Protein AF-A0A942LEX0-F1 (afdb_monomer)

Radius of gyration: 25.12 Å; Cα contacts (8 Å, |Δi|>4): 265; chains: 1; bounding box: 74×37×64 Å

pLDDT: mean 78.68, std 13.24, range [40.03, 93.38]

Secondary structure (DSSP, 8-state):
----EEEE--SPPTTTS-HHHHHHHHHHHHHHHHHHHHHHHHHT-SS---HHHHHHHHHHHHHHHHHHHHHHHHHH---EEEEEEEE-SSEEEEEEEE---TT----EEEEEEEGGGEEEEEEEE-SSTT---EEEEEEEEEEETTTEEEEEEEEESS--HHHHHHHHTTSPTTPPPPHHHHHHHHTS------

Nearest PDB structures (foldseek):
  8px9-assembly1_A  TM=7.103E-01  e=9.587E-01  Escherichia coli
  7oqz-assembly1_A  TM=5.697E-01  e=4.101E+00  Homo sapiens

Solvent-accessible surface area (backbone atoms only — not comparable to full-atom values): 11057 Å² total; per-residue (Å²): 129,88,73,63,47,74,51,73,64,58,75,76,52,90,82,82,61,51,67,44,57,52,32,34,52,52,9,48,52,32,25,48,52,17,49,51,51,47,56,54,54,58,72,69,44,87,65,79,79,50,73,69,56,51,54,52,48,52,52,27,49,50,37,21,52,49,10,46,50,41,26,51,49,30,73,66,59,80,48,79,43,69,34,36,38,35,32,27,93,69,26,38,36,42,29,32,27,47,61,44,61,102,85,49,77,71,53,76,46,74,47,79,42,43,52,89,46,42,77,41,65,43,66,42,69,40,93,46,101,84,41,49,29,34,29,41,34,40,32,36,72,61,56,50,82,94,68,43,34,69,45,82,41,80,75,38,78,49,85,49,61,69,63,51,52,57,47,55,75,45,50,67,90,87,56,62,75,62,68,68,56,59,53,50,59,75,65,53,74,80,78,80,76,129

Structure (mmCIF, N/CA/C/O backbone):
data_AF-A0A942LEX0-F1
#
_entry.id   AF-A0A942LEX0-F1
#
loop_
_atom_site.group_PDB
_atom_site.id
_atom_site.type_symbol
_atom_site.label_atom_id
_atom_site.label_alt_id
_atom_site.label_comp_id
_atom_site.label_asym_id
_atom_site.label_entity_id
_atom_site.label_seq_id
_atom_site.pdbx_PDB_ins_code
_atom_site.Cartn_x
_atom_site.Cartn_y
_atom_site.Cartn_z
_atom_site.occupancy
_atom_site.B_iso_or_equiv
_atom_site.auth_seq_id
_atom_site.auth_comp_id
_atom_site.auth_asym_id
_atom_site.auth_atom_id
_atom_site.pdbx_PDB_model_num
ATOM 1 N N . MET A 1 1 ? -25.361 -8.307 18.804 1.00 43.44 1 MET A N 1
ATOM 2 C CA . MET A 1 1 ? -25.108 -7.964 17.390 1.00 43.44 1 MET A CA 1
ATOM 3 C C . MET A 1 1 ? -23.782 -7.246 17.369 1.00 43.44 1 MET A C 1
ATOM 5 O O . MET A 1 1 ? -23.752 -6.070 17.719 1.00 43.44 1 MET A O 1
ATOM 9 N N . ASP A 1 2 ? -22.703 -7.961 17.064 1.00 53.34 2 ASP A N 1
ATOM 10 C CA . ASP A 1 2 ? -21.383 -7.347 16.950 1.00 53.34 2 ASP A CA 1
ATOM 11 C C . ASP A 1 2 ? -21.419 -6.360 15.794 1.00 53.34 2 ASP A C 1
ATOM 13 O O . ASP A 1 2 ? -21.562 -6.726 14.625 1.00 53.34 2 ASP A O 1
ATOM 17 N N . ARG A 1 3 ? -21.413 -5.074 16.146 1.00 75.25 3 ARG A N 1
ATOM 18 C CA . ARG A 1 3 ? -21.306 -4.010 15.160 1.00 75.25 3 ARG A CA 1
ATOM 19 C C . ARG A 1 3 ? -19.913 -4.139 14.565 1.00 75.25 3 ARG A C 1
ATOM 21 O O . ARG A 1 3 ? -18.923 -4.161 15.287 1.00 75.25 3 ARG A O 1
ATOM 28 N N . THR A 1 4 ? -19.868 -4.319 13.255 1.00 85.56 4 THR A N 1
ATOM 29 C CA . THR A 1 4 ? -18.631 -4.284 12.488 1.00 85.56 4 THR A CA 1
ATOM 30 C C . THR A 1 4 ? -18.637 -3.009 11.667 1.00 85.56 4 THR A C 1
ATOM 32 O O . THR A 1 4 ? -19.663 -2.623 11.101 1.00 85.56 4 THR A O 1
ATOM 35 N N . PHE A 1 5 ? -17.498 -2.330 11.618 1.00 88.50 5 PHE A N 1
ATOM 36 C CA . PHE A 1 5 ? -17.316 -1.155 10.778 1.00 88.50 5 PHE A CA 1
ATOM 37 C C . PHE A 1 5 ? -16.608 -1.572 9.492 1.00 88.50 5 PHE A C 1
ATOM 39 O O . PHE A 1 5 ? -15.557 -2.203 9.556 1.00 88.50 5 PHE A O 1
ATOM 46 N N . VAL A 1 6 ? -17.169 -1.248 8.326 1.00 89.81 6 VAL A N 1
ATOM 47 C CA . VAL A 1 6 ? -16.663 -1.730 7.030 1.00 89.81 6 VAL A CA 1
ATOM 48 C C . VAL A 1 6 ? -16.187 -0.562 6.173 1.00 89.81 6 VAL A C 1
ATOM 50 O O . VAL A 1 6 ? -16.951 0.353 5.883 1.00 89.81 6 VAL A O 1
ATOM 53 N N . LEU A 1 7 ? -14.937 -0.638 5.721 1.00 88.38 7 LEU A N 1
ATOM 54 C CA . LEU A 1 7 ? -14.368 0.197 4.667 1.00 88.38 7 LEU A CA 1
ATOM 55 C C . LEU A 1 7 ? -14.331 -0.613 3.368 1.00 88.38 7 LEU A C 1
ATOM 57 O O . LEU A 1 7 ? -13.616 -1.615 3.279 1.00 88.38 7 LEU A O 1
ATOM 61 N N . ASP A 1 8 ? -15.096 -0.184 2.365 1.00 86.19 8 ASP A N 1
ATOM 62 C CA . ASP A 1 8 ? -15.100 -0.787 1.031 1.00 86.19 8 ASP A CA 1
ATOM 63 C C . ASP A 1 8 ? -14.433 0.166 0.034 1.00 86.19 8 ASP A C 1
ATOM 65 O O . ASP A 1 8 ? -14.848 1.312 -0.133 1.00 86.19 8 ASP A O 1
ATOM 69 N N . TYR A 1 9 ? -13.372 -0.310 -0.612 1.00 80.62 9 TYR A N 1
ATOM 70 C CA . TYR A 1 9 ? -12.584 0.457 -1.576 1.00 80.62 9 TYR A CA 1
ATOM 71 C C . TYR A 1 9 ? -13.030 0.204 -3.021 1.00 80.62 9 TYR A C 1
ATOM 73 O O . TYR A 1 9 ? -12.497 0.815 -3.950 1.00 80.62 9 TYR A O 1
ATOM 81 N N . GLY A 1 10 ? -14.008 -0.686 -3.223 1.00 71.50 10 GLY A N 1
ATOM 82 C CA . GLY A 1 10 ? -14.517 -1.055 -4.533 1.00 71.50 10 GLY A CA 1
ATOM 83 C C . GLY A 1 10 ? -13.481 -1.761 -5.422 1.00 71.50 10 GLY A C 1
ATOM 84 O O . GLY A 1 10 ? -12.378 -2.125 -5.001 1.00 71.50 10 GLY A O 1
ATOM 85 N N . PRO A 1 11 ? -13.824 -2.036 -6.690 1.00 66.00 11 PRO A N 1
ATOM 86 C CA . PRO A 1 11 ? -12.853 -2.505 -7.665 1.00 66.00 11 PRO A CA 1
ATOM 87 C C . PRO A 1 11 ? -11.913 -1.356 -8.084 1.00 66.00 11 PRO A C 1
ATOM 89 O O . PRO A 1 11 ? -12.369 -0.229 -8.271 1.00 66.00 11 PRO A O 1
ATOM 92 N N . PRO A 1 12 ? -10.619 -1.627 -8.340 1.00 61.25 12 PRO A N 1
ATOM 93 C CA . PRO A 1 12 ? -9.710 -0.624 -8.874 1.00 61.25 12 PRO A CA 1
ATOM 94 C C . PRO A 1 12 ? -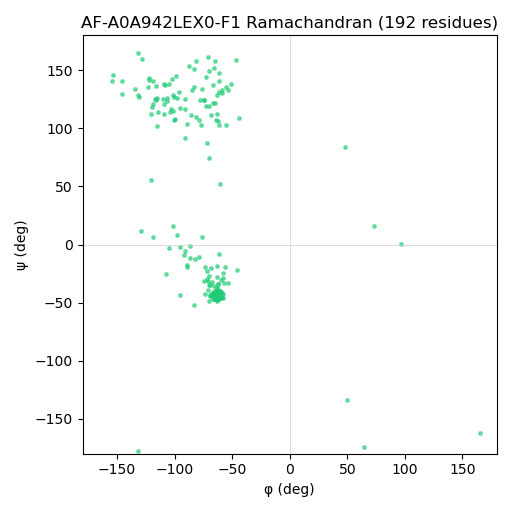10.252 -0.124 -10.218 1.00 61.25 12 PRO A C 1
ATOM 96 O O . PRO A 1 12 ? -10.608 -0.925 -11.089 1.00 61.25 12 PRO A O 1
ATOM 99 N N . GLY A 1 13 ? -10.324 1.199 -10.386 1.00 57.62 13 GLY A N 1
ATOM 100 C CA . GLY A 1 13 ? -10.833 1.825 -11.605 1.00 57.62 13 GLY A CA 1
ATOM 101 C C . GLY A 1 13 ? -10.116 1.308 -12.858 1.00 57.62 13 GLY A C 1
ATOM 102 O O . GLY A 1 13 ? -8.886 1.234 -12.899 1.00 57.62 13 GLY A O 1
ATOM 103 N N . ARG A 1 14 ? -10.885 0.961 -13.901 1.00 53.16 14 ARG A N 1
ATOM 104 C CA . ARG A 1 14 ? -10.387 0.286 -15.119 1.00 53.16 14 ARG A CA 1
ATOM 105 C C . ARG A 1 14 ? -9.278 1.054 -15.859 1.00 53.16 14 ARG A C 1
ATOM 107 O O . ARG A 1 14 ? -8.438 0.417 -16.487 1.00 53.16 14 ARG A O 1
ATOM 114 N N . TRP A 1 15 ? -9.257 2.385 -15.756 1.00 43.69 15 TRP A N 1
ATOM 115 C CA . TRP A 1 15 ? -8.369 3.271 -16.529 1.00 43.69 15 TRP A CA 1
ATOM 116 C C . TRP A 1 15 ? -7.228 3.906 -15.720 1.00 43.69 15 TRP A C 1
ATOM 118 O O . TRP A 1 15 ? -6.163 4.169 -16.265 1.00 43.69 15 TRP A O 1
ATOM 128 N N . VAL A 1 16 ? -7.393 4.060 -14.405 1.00 46.09 16 VAL A N 1
ATOM 129 C CA . VAL A 1 16 ? -6.337 4.541 -13.488 1.00 46.09 16 VAL A CA 1
ATOM 130 C C . VAL A 1 16 ? -5.447 3.372 -13.003 1.00 46.09 16 VAL A C 1
ATOM 132 O O . VAL A 1 16 ? -4.376 3.561 -12.433 1.00 46.09 16 VAL A O 1
ATOM 135 N N . GLY A 1 17 ? -5.871 2.127 -13.255 1.00 50.69 17 GLY A N 1
ATOM 136 C CA . GLY A 1 17 ? -5.407 0.931 -12.547 1.00 50.69 17 GLY A CA 1
ATOM 137 C C . GLY A 1 17 ? -4.314 0.079 -13.199 1.00 50.69 17 GLY A C 1
ATOM 138 O O . GLY A 1 17 ? -4.039 -1.001 -12.676 1.00 50.69 17 GLY A O 1
ATOM 139 N N . ARG A 1 18 ? -3.671 0.492 -14.306 1.00 64.81 18 ARG A N 1
ATOM 140 C CA . ARG A 1 18 ? -2.591 -0.309 -14.939 1.00 64.81 18 ARG A CA 1
ATOM 141 C C . ARG A 1 18 ? -1.234 0.405 -15.037 1.00 64.81 18 ARG A C 1
ATOM 143 O O . ARG A 1 18 ? -0.633 0.439 -16.107 1.00 64.81 18 ARG A O 1
ATOM 150 N N . PRO A 1 19 ? -0.678 0.898 -13.919 1.00 66.50 19 PRO A N 1
ATOM 151 C CA . PRO A 1 19 ? 0.657 1.502 -13.888 1.00 66.50 19 PRO A CA 1
ATOM 152 C C . PRO A 1 19 ? 1.755 0.542 -14.372 1.00 66.50 19 PRO A C 1
ATOM 154 O O . PRO A 1 19 ? 2.772 0.987 -14.890 1.00 66.50 19 PRO A O 1
ATOM 157 N N . ARG A 1 20 ? 1.531 -0.778 -14.277 1.00 72.88 20 ARG A N 1
ATOM 158 C CA . ARG A 1 20 ? 2.412 -1.788 -14.877 1.00 72.88 20 ARG A CA 1
ATOM 159 C C . ARG A 1 20 ? 2.437 -1.729 -16.405 1.00 72.88 20 ARG A C 1
ATOM 161 O O . ARG A 1 20 ? 3.510 -1.841 -16.972 1.00 72.88 20 ARG A O 1
ATOM 168 N N . LEU A 1 21 ? 1.292 -1.535 -17.069 1.00 77.62 21 LEU A N 1
ATOM 169 C CA . LEU A 1 21 ? 1.254 -1.412 -18.532 1.00 77.62 21 LEU A CA 1
ATOM 170 C C . LEU A 1 21 ? 2.005 -0.175 -19.001 1.00 77.62 21 LEU A C 1
ATOM 172 O O . LEU A 1 21 ? 2.752 -0.259 -19.963 1.00 77.62 21 LEU A O 1
ATOM 176 N N . TRP A 1 22 ? 1.840 0.946 -18.298 1.00 80.38 22 TRP A N 1
ATOM 177 C CA . TRP A 1 22 ? 2.591 2.160 -18.599 1.00 80.38 22 TRP A CA 1
ATOM 178 C C . TRP A 1 22 ? 4.088 1.972 -18.378 1.00 80.38 22 TRP A C 1
ATOM 180 O O . TRP A 1 22 ? 4.864 2.299 -19.265 1.00 80.38 22 TRP A O 1
ATOM 190 N N . GLY A 1 23 ? 4.494 1.382 -17.249 1.00 82.12 23 GLY A N 1
ATOM 191 C CA . GLY A 1 23 ? 5.901 1.061 -16.997 1.00 82.12 23 GLY A CA 1
ATOM 192 C C . GLY A 1 23 ? 6.492 0.130 -18.060 1.00 82.12 23 GLY A C 1
ATOM 193 O O . GLY A 1 23 ? 7.589 0.375 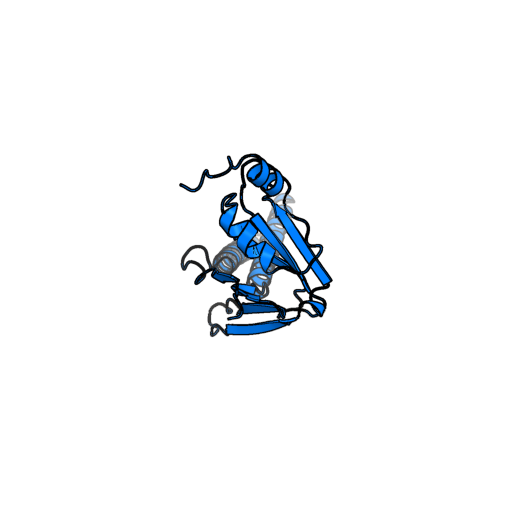-18.548 1.00 82.12 23 GLY A O 1
ATOM 194 N N . LEU A 1 24 ? 5.742 -0.889 -18.486 1.00 84.25 24 LEU A N 1
ATOM 195 C CA . LEU A 1 24 ? 6.146 -1.792 -19.566 1.00 84.25 24 LEU A CA 1
ATOM 196 C C . LEU A 1 24 ? 6.247 -1.085 -20.914 1.00 84.25 24 LEU A C 1
ATOM 198 O O . LEU A 1 24 ? 7.226 -1.276 -21.622 1.00 84.25 24 LEU A O 1
ATOM 202 N N . PHE A 1 25 ? 5.254 -0.270 -21.263 1.00 87.19 25 PHE A N 1
ATOM 203 C CA . PHE A 1 25 ? 5.227 0.470 -22.518 1.00 87.19 25 PHE A CA 1
ATOM 204 C C . PHE A 1 25 ? 6.381 1.472 -22.599 1.00 87.19 25 PHE A C 1
ATOM 206 O O . PHE A 1 25 ? 7.088 1.506 -23.601 1.00 87.19 25 PHE A O 1
ATOM 213 N N . ILE A 1 26 ? 6.616 2.233 -21.525 1.00 87.00 26 ILE A N 1
ATOM 214 C CA . ILE A 1 26 ? 7.728 3.185 -21.421 1.00 87.00 26 ILE A CA 1
ATOM 215 C C . ILE A 1 26 ? 9.067 2.446 -21.482 1.00 87.00 26 ILE A C 1
ATOM 217 O O . ILE A 1 26 ? 9.929 2.818 -22.276 1.00 87.00 26 ILE A O 1
ATOM 221 N N . GLY A 1 27 ? 9.229 1.377 -20.695 1.00 87.25 27 GLY A N 1
ATOM 222 C CA . GLY A 1 27 ? 10.444 0.563 -20.698 1.00 87.25 27 GLY A CA 1
ATOM 223 C C . GLY A 1 27 ? 10.747 -0.011 -22.083 1.00 87.25 27 GLY A C 1
ATOM 224 O O . GLY A 1 27 ? 11.861 0.140 -22.576 1.00 87.25 27 GLY A O 1
ATOM 225 N N . LEU A 1 28 ? 9.735 -0.566 -22.757 1.00 90.94 28 LEU A N 1
ATOM 226 C CA . LEU A 1 28 ? 9.845 -1.088 -24.119 1.00 90.94 28 LEU A CA 1
ATOM 227 C C . LEU A 1 28 ? 10.255 -0.001 -25.120 1.00 90.94 28 LEU A C 1
ATOM 229 O O . LEU A 1 28 ? 11.154 -0.233 -25.922 1.00 90.94 28 LEU A O 1
ATOM 233 N N . LEU A 1 29 ? 9.631 1.179 -25.063 1.00 91.75 29 LEU A N 1
ATOM 234 C CA . LEU A 1 29 ? 9.972 2.317 -25.922 1.00 91.75 29 LEU A CA 1
ATOM 235 C C . LEU A 1 29 ? 11.428 2.746 -25.742 1.00 91.75 29 LEU A C 1
ATOM 237 O O . LEU A 1 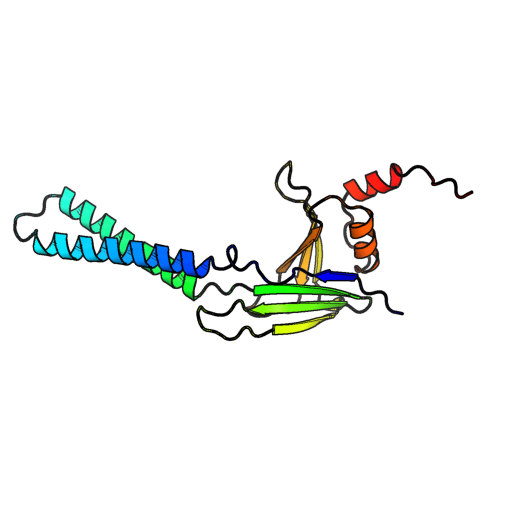29 ? 12.127 2.951 -26.729 1.00 91.75 29 LEU A O 1
ATOM 241 N N . MET A 1 30 ? 11.898 2.848 -24.497 1.00 89.94 30 MET A N 1
ATOM 242 C CA . MET A 1 30 ? 13.276 3.239 -24.187 1.00 89.94 30 MET A CA 1
ATOM 243 C C . MET A 1 30 ? 14.287 2.181 -24.639 1.00 89.94 30 MET A C 1
ATOM 245 O O . MET A 1 30 ? 15.295 2.524 -25.257 1.00 89.94 30 MET A O 1
ATOM 249 N N . THR A 1 31 ? 14.005 0.898 -24.389 1.00 89.88 31 THR A N 1
ATOM 250 C CA . THR A 1 31 ? 14.860 -0.212 -24.832 1.00 89.88 31 THR A CA 1
ATOM 251 C C . THR A 1 31 ? 14.916 -0.300 -26.353 1.00 89.88 31 THR A C 1
ATOM 253 O O . THR A 1 31 ? 16.003 -0.429 -26.915 1.00 89.88 31 THR A O 1
ATOM 256 N N . ALA A 1 32 ? 13.772 -0.180 -27.032 1.00 89.31 32 ALA A N 1
ATOM 257 C CA . ALA A 1 32 ? 13.700 -0.205 -28.488 1.00 89.31 32 ALA A CA 1
ATOM 258 C C . ALA A 1 32 ? 14.398 1.011 -29.109 1.00 89.31 32 ALA A C 1
ATOM 260 O O . ALA A 1 32 ? 15.214 0.842 -30.008 1.00 89.31 32 ALA A O 1
ATOM 261 N N . ALA A 1 33 ? 14.143 2.223 -28.605 1.00 87.38 33 ALA A N 1
ATOM 262 C CA . ALA A 1 33 ? 14.775 3.439 -29.109 1.00 87.38 33 ALA A CA 1
ATOM 263 C C . ALA A 1 33 ? 16.298 3.415 -28.910 1.00 87.38 33 ALA A C 1
ATOM 265 O O . ALA A 1 33 ? 17.039 3.654 -29.861 1.00 87.38 33 ALA A O 1
ATOM 266 N N . GLY A 1 34 ? 16.772 3.070 -27.707 1.00 84.38 34 GLY A N 1
ATOM 267 C CA . GLY A 1 34 ? 18.203 2.981 -27.407 1.00 84.38 34 GLY A CA 1
ATOM 268 C C . GLY A 1 34 ? 18.903 1.876 -28.201 1.00 84.38 34 GLY A C 1
ATOM 269 O O . GLY A 1 34 ? 19.931 2.120 -28.830 1.00 84.38 34 GLY A O 1
ATOM 270 N N . GLY A 1 35 ? 18.321 0.673 -28.236 1.00 83.38 35 GLY A N 1
ATOM 271 C CA . GLY A 1 35 ? 18.885 -0.475 -28.948 1.00 83.38 35 GLY A CA 1
ATOM 272 C C . GLY A 1 35 ? 18.894 -0.302 -30.468 1.00 83.38 35 GLY A C 1
ATOM 273 O O . GLY A 1 35 ? 19.897 -0.595 -31.118 1.00 83.38 35 GLY A O 1
ATOM 274 N N . TRP A 1 36 ? 17.810 0.222 -31.046 1.00 85.19 36 TRP A N 1
ATOM 275 C CA . TRP A 1 36 ? 17.718 0.433 -32.491 1.00 85.19 36 TRP A CA 1
ATOM 276 C C . TRP A 1 36 ? 18.619 1.579 -32.963 1.00 85.19 36 TRP A C 1
ATOM 278 O O . TRP A 1 36 ? 19.306 1.438 -33.976 1.00 85.19 36 TRP A O 1
ATOM 288 N N . ALA A 1 37 ? 18.713 2.665 -32.188 1.00 82.31 37 ALA A N 1
ATOM 289 C CA . ALA A 1 37 ? 19.656 3.747 -32.463 1.00 82.31 37 ALA A CA 1
ATOM 290 C C . ALA A 1 37 ? 21.119 3.272 -32.381 1.00 82.31 37 ALA A C 1
ATOM 292 O O . ALA A 1 37 ? 21.927 3.630 -33.238 1.00 82.31 37 ALA A O 1
ATOM 293 N N . LEU A 1 38 ? 21.463 2.410 -31.414 1.00 81.00 38 LEU A N 1
ATOM 294 C CA . LEU A 1 38 ? 22.791 1.786 -31.328 1.00 81.00 38 LEU A CA 1
ATOM 295 C C . LEU A 1 38 ? 23.107 0.882 -32.527 1.00 81.00 38 LEU A C 1
ATOM 297 O O . LEU A 1 38 ? 24.230 0.909 -33.038 1.00 81.00 38 LEU A O 1
ATOM 301 N N . ALA A 1 39 ? 22.134 0.099 -32.998 1.00 79.00 39 ALA A N 1
ATOM 302 C CA . ALA A 1 39 ? 22.296 -0.757 -34.175 1.00 79.00 39 ALA A CA 1
ATOM 303 C C . ALA A 1 39 ? 22.550 0.067 -35.453 1.00 79.00 39 ALA A C 1
ATOM 305 O O . ALA A 1 39 ? 23.419 -0.269 -36.255 1.00 79.00 39 ALA A O 1
ATOM 306 N N . TRP A 1 40 ? 21.862 1.201 -35.608 1.00 79.31 40 TRP A N 1
ATOM 307 C CA . TRP A 1 40 ? 22.099 2.138 -36.711 1.00 79.31 40 TRP A CA 1
ATOM 308 C C . TRP A 1 40 ? 23.468 2.832 -36.624 1.00 79.31 40 TRP A C 1
ATOM 310 O O . TRP A 1 40 ? 24.198 2.909 -37.613 1.00 79.31 40 TRP A O 1
ATOM 320 N N . LEU A 1 41 ? 23.856 3.300 -35.433 1.00 72.62 41 LEU A N 1
ATOM 321 C CA . LEU A 1 41 ? 25.132 3.991 -35.198 1.00 72.62 41 LEU A CA 1
ATOM 322 C C . LEU A 1 41 ? 26.353 3.075 -35.296 1.00 72.62 41 LEU A C 1
ATOM 324 O O . LEU A 1 41 ? 27.451 3.552 -35.579 1.00 72.62 41 LEU A O 1
ATOM 328 N N . SER A 1 42 ? 26.202 1.779 -35.034 1.00 65.50 42 SER A N 1
ATOM 329 C CA . SER A 1 42 ? 27.272 0.801 -35.252 1.00 65.50 42 SER A CA 1
ATOM 330 C C . SER A 1 42 ? 27.465 0.528 -36.746 1.00 65.50 42 SER A C 1
ATOM 332 O O . SER A 1 42 ? 28.604 0.584 -37.210 1.00 65.50 42 SER A O 1
ATOM 334 N N . GLY A 1 43 ? 26.378 0.388 -37.516 1.00 61.44 43 GLY A N 1
ATOM 335 C CA . GLY A 1 43 ? 26.425 0.249 -38.977 1.00 61.44 43 GLY A CA 1
ATOM 336 C C . GLY A 1 43 ? 27.015 1.460 -39.717 1.00 61.44 43 GLY A C 1
ATOM 337 O O . GLY A 1 43 ? 27.723 1.285 -40.703 1.00 61.44 43 GLY A O 1
ATOM 338 N N . ALA A 1 44 ? 26.799 2.684 -39.219 1.00 56.94 44 ALA A N 1
ATOM 339 C CA . ALA A 1 44 ? 27.306 3.916 -39.841 1.00 56.94 44 ALA A CA 1
ATOM 340 C C . ALA A 1 44 ? 28.774 4.262 -39.498 1.00 56.94 44 ALA A C 1
ATOM 342 O O . ALA A 1 44 ? 29.372 5.139 -40.113 1.00 56.94 44 ALA A O 1
ATOM 343 N N . SER A 1 45 ? 29.369 3.597 -38.505 1.00 53.59 45 SER A N 1
ATOM 344 C CA . SER A 1 45 ? 30.622 4.039 -37.863 1.00 53.59 45 SER A CA 1
ATOM 345 C C . SER A 1 45 ? 31.906 3.334 -38.288 1.00 53.59 45 SER A C 1
ATOM 347 O O . SER A 1 45 ? 32.929 3.461 -37.614 1.00 53.59 45 SER A O 1
ATOM 349 N N . ALA A 1 46 ? 31.889 2.620 -39.411 1.00 53.78 46 ALA A N 1
ATOM 350 C CA . ALA A 1 46 ? 33.112 2.063 -39.987 1.00 53.78 46 ALA A CA 1
ATOM 351 C C . ALA A 1 46 ? 34.141 3.149 -40.394 1.00 53.78 46 ALA A C 1
ATOM 353 O O . ALA A 1 46 ? 35.284 2.823 -40.698 1.00 53.78 46 ALA A O 1
ATOM 354 N N . ALA A 1 47 ? 33.773 4.437 -40.356 1.00 53.41 47 ALA A N 1
ATOM 355 C CA . ALA A 1 47 ? 34.657 5.570 -40.597 1.00 53.41 47 ALA A CA 1
ATOM 356 C C . ALA A 1 47 ? 34.817 6.429 -39.326 1.00 53.41 47 ALA A C 1
ATOM 358 O O . ALA A 1 47 ? 33.930 7.201 -38.980 1.00 53.41 47 ALA A O 1
ATOM 359 N N . GLY A 1 48 ? 35.950 6.274 -38.629 1.00 56.03 48 GLY A N 1
ATOM 360 C CA . GLY A 1 48 ? 36.505 7.233 -37.658 1.00 56.03 48 GLY A CA 1
ATOM 361 C C . GLY A 1 48 ? 35.542 7.792 -36.602 1.00 56.03 48 GLY A C 1
ATOM 362 O O . GLY A 1 48 ? 35.041 8.905 -36.738 1.00 56.03 48 GLY A O 1
ATOM 363 N N . ALA A 1 49 ? 35.329 7.063 -35.504 1.00 58.22 49 ALA A N 1
ATOM 364 C CA . ALA A 1 49 ? 34.516 7.549 -34.390 1.00 58.22 49 ALA A CA 1
ATOM 365 C C . ALA A 1 49 ? 35.207 8.722 -33.659 1.00 58.22 49 ALA A C 1
ATOM 367 O O . ALA A 1 49 ? 36.225 8.539 -32.994 1.00 58.22 49 ALA A O 1
ATOM 368 N N . SER A 1 50 ? 34.643 9.927 -33.767 1.00 64.25 50 SER A N 1
ATOM 369 C CA . SER A 1 50 ? 35.001 11.077 -32.928 1.00 64.25 50 SER A CA 1
ATOM 370 C C . SER A 1 50 ? 34.497 10.885 -31.486 1.00 64.25 50 SER A C 1
ATOM 372 O O . SER A 1 50 ? 33.589 10.086 -31.248 1.00 64.25 50 SER A O 1
ATOM 374 N N . GLY A 1 51 ? 35.040 11.630 -30.511 1.00 64.69 51 GLY A N 1
ATOM 375 C CA . GLY A 1 51 ? 34.617 11.545 -29.098 1.00 64.69 51 GLY A CA 1
ATOM 376 C C . GLY A 1 51 ? 33.104 11.722 -28.887 1.00 64.69 51 GLY A C 1
ATOM 377 O O . GLY A 1 51 ? 32.502 11.012 -28.089 1.00 64.69 51 GLY A O 1
ATOM 378 N N . VAL A 1 52 ? 32.457 12.548 -29.715 1.00 69.06 52 VAL A N 1
ATOM 379 C CA . VAL A 1 52 ? 30.997 12.762 -29.713 1.00 69.06 52 VAL A CA 1
ATOM 380 C C . VAL A 1 52 ? 30.217 11.481 -30.048 1.00 69.06 52 VAL A C 1
ATOM 382 O O . VAL A 1 52 ? 29.141 11.240 -29.501 1.00 69.06 52 VAL A O 1
ATOM 385 N N . ALA A 1 53 ? 30.753 10.621 -30.921 1.00 70.81 53 ALA A N 1
ATOM 386 C CA . ALA A 1 53 ? 30.122 9.349 -31.270 1.00 70.81 53 ALA A CA 1
ATOM 387 C C . ALA A 1 53 ? 30.213 8.322 -30.129 1.00 70.81 53 ALA A C 1
ATOM 389 O O . ALA A 1 53 ? 29.326 7.476 -29.994 1.00 70.81 53 ALA A O 1
ATOM 390 N N . LEU A 1 54 ? 31.263 8.395 -29.303 1.00 74.75 54 LEU A N 1
ATOM 391 C CA . LEU A 1 54 ? 31.406 7.560 -28.111 1.00 74.75 54 LEU A CA 1
ATOM 392 C C . LEU A 1 54 ? 30.391 7.973 -27.038 1.00 74.75 54 LEU A C 1
ATOM 394 O O . LEU A 1 54 ? 29.647 7.119 -26.558 1.00 74.75 54 LEU A O 1
ATOM 398 N N . ASP A 1 55 ? 30.294 9.270 -26.740 1.00 81.62 55 ASP A N 1
ATOM 399 C CA . ASP A 1 55 ? 29.356 9.800 -25.741 1.00 81.62 55 ASP A CA 1
ATOM 400 C C . ASP A 1 55 ? 27.898 9.482 -26.101 1.00 81.62 55 ASP A C 1
ATOM 402 O O . ASP A 1 55 ? 27.114 9.045 -25.254 1.00 81.62 55 ASP A O 1
ATOM 406 N N . LEU A 1 56 ? 27.540 9.602 -27.385 1.00 82.69 56 LEU A N 1
ATOM 407 C CA . LEU A 1 56 ? 26.204 9.260 -27.870 1.00 82.69 56 LEU A CA 1
ATOM 408 C C . LEU A 1 56 ? 25.886 7.765 -27.702 1.00 82.69 56 LEU A C 1
ATOM 410 O O . LEU A 1 56 ? 24.779 7.410 -27.297 1.00 82.69 56 LEU A O 1
ATOM 414 N N . ARG A 1 57 ? 26.846 6.869 -27.968 1.00 82.88 57 ARG A N 1
ATOM 415 C CA . ARG A 1 57 ? 26.665 5.423 -27.742 1.00 82.88 57 ARG A CA 1
ATOM 416 C C . ARG A 1 57 ? 26.489 5.094 -26.272 1.00 82.88 57 ARG A C 1
ATOM 418 O O . ARG A 1 57 ? 25.642 4.270 -25.940 1.00 82.88 57 ARG A O 1
ATOM 425 N N . VAL A 1 58 ? 27.269 5.730 -25.403 1.00 84.94 58 VAL A N 1
ATOM 426 C CA . VAL A 1 58 ? 27.150 5.545 -23.954 1.00 84.94 58 VAL A CA 1
ATOM 427 C C . VAL A 1 58 ? 25.767 5.998 -23.483 1.00 84.94 58 VAL A C 1
ATOM 429 O O . VAL A 1 58 ? 25.096 5.248 -22.777 1.00 84.94 58 VAL A O 1
ATOM 432 N N . ALA A 1 59 ? 25.289 7.159 -23.940 1.00 86.19 59 ALA A N 1
ATOM 433 C CA . ALA A 1 59 ? 23.958 7.662 -23.604 1.00 86.19 59 ALA A CA 1
ATOM 434 C C . ALA A 1 59 ? 22.831 6.729 -24.086 1.00 86.19 59 ALA A C 1
ATOM 436 O O . ALA A 1 59 ? 21.909 6.426 -23.329 1.00 86.19 59 ALA A O 1
ATOM 437 N N . LEU A 1 60 ? 22.914 6.217 -25.318 1.00 87.00 60 LEU A N 1
ATOM 438 C CA . LEU A 1 60 ? 21.921 5.283 -25.863 1.00 87.00 60 LEU A CA 1
ATOM 439 C C . LEU A 1 60 ? 21.971 3.905 -25.189 1.00 87.00 60 LEU A C 1
ATOM 441 O O . LEU A 1 60 ? 20.928 3.288 -24.971 1.00 87.00 60 LEU A O 1
ATOM 445 N N . GLY A 1 61 ? 23.164 3.438 -24.814 1.00 85.81 61 GLY A N 1
ATOM 446 C CA . GLY A 1 61 ? 23.343 2.228 -24.014 1.00 85.81 61 GLY A CA 1
ATOM 447 C C . GLY A 1 61 ? 22.717 2.375 -22.632 1.00 85.81 61 GLY A C 1
ATOM 448 O O . GLY A 1 61 ? 21.942 1.516 -22.213 1.00 85.81 61 GLY A O 1
ATOM 449 N N . ALA A 1 62 ? 22.967 3.500 -21.961 1.00 88.69 62 ALA A N 1
ATOM 450 C CA . ALA A 1 62 ? 22.340 3.824 -20.685 1.00 88.69 62 ALA A CA 1
ATOM 451 C C . ALA A 1 62 ? 20.809 3.906 -20.806 1.00 88.69 62 ALA A C 1
ATOM 453 O O . ALA A 1 62 ? 20.102 3.383 -19.945 1.00 88.69 62 ALA A O 1
ATOM 454 N N . LEU A 1 63 ? 20.288 4.480 -21.896 1.00 90.06 63 LEU A N 1
ATOM 455 C CA . LEU A 1 63 ? 18.852 4.524 -22.177 1.00 90.06 63 LEU A CA 1
ATOM 456 C C . LEU A 1 63 ? 18.255 3.118 -22.329 1.00 90.06 63 LEU A C 1
ATOM 458 O O . LEU A 1 63 ? 17.208 2.835 -21.748 1.00 90.06 63 LEU A O 1
ATOM 462 N N . ALA A 1 64 ? 18.923 2.225 -23.066 1.00 89.00 64 ALA A N 1
ATOM 463 C CA . ALA A 1 64 ? 18.448 0.860 -23.279 1.00 89.00 64 ALA A CA 1
ATOM 464 C C . ALA A 1 64 ? 18.478 0.019 -21.989 1.00 89.00 64 ALA A C 1
ATOM 466 O O . ALA A 1 64 ? 17.529 -0.711 -21.688 1.00 89.00 64 ALA A O 1
ATOM 467 N N . VAL A 1 65 ? 19.543 0.152 -21.192 1.00 91.19 65 VAL A N 1
ATOM 468 C CA . VAL A 1 65 ? 19.657 -0.498 -19.877 1.00 91.19 65 VAL A CA 1
ATOM 469 C C . VAL A 1 65 ? 18.604 0.055 -18.915 1.00 91.19 65 VAL A C 1
ATOM 471 O O . VAL A 1 65 ? 17.905 -0.720 -18.263 1.00 91.19 65 VAL A O 1
ATOM 474 N N . GLY A 1 66 ? 18.427 1.378 -18.875 1.00 90.12 66 GLY A N 1
ATOM 475 C CA . GLY A 1 66 ? 17.407 2.047 -18.068 1.00 90.12 66 GLY A CA 1
ATOM 476 C C . GLY A 1 66 ? 15.988 1.613 -18.439 1.00 90.12 66 GLY A C 1
ATOM 477 O O . GLY A 1 66 ? 15.212 1.245 -17.559 1.00 90.12 66 GLY A O 1
ATOM 478 N N . GLY A 1 67 ? 15.665 1.562 -19.734 1.00 88.00 67 GLY A N 1
ATOM 479 C CA . GLY A 1 67 ? 14.387 1.046 -20.231 1.00 88.00 67 GLY A CA 1
ATOM 480 C C . GLY A 1 67 ? 14.129 -0.397 -19.799 1.00 88.00 67 GLY A C 1
ATOM 481 O O . GLY A 1 67 ? 13.050 -0.724 -19.302 1.00 88.00 67 GLY A O 1
ATOM 482 N N . THR A 1 68 ? 15.159 -1.242 -19.876 1.00 88.12 68 THR A N 1
ATOM 483 C CA . THR A 1 68 ? 15.086 -2.646 -19.449 1.00 88.12 68 THR A CA 1
ATOM 484 C C . THR A 1 68 ? 14.856 -2.757 -17.942 1.00 88.12 68 THR A C 1
ATOM 486 O O . THR A 1 68 ? 14.018 -3.545 -17.506 1.00 88.12 68 THR A O 1
ATOM 489 N N . ALA A 1 69 ? 15.531 -1.931 -17.139 1.00 87.25 69 ALA A N 1
ATOM 490 C CA . ALA A 1 69 ? 15.330 -1.882 -15.693 1.00 87.25 69 ALA A CA 1
ATOM 491 C C . ALA A 1 69 ? 13.899 -1.453 -15.326 1.00 87.25 69 ALA A C 1
ATOM 493 O O . ALA A 1 69 ? 13.259 -2.105 -14.499 1.00 87.25 69 ALA A O 1
ATOM 494 N N . VAL A 1 70 ? 13.359 -0.420 -15.983 1.00 86.62 70 VAL A N 1
ATOM 495 C CA . VAL A 1 70 ? 11.965 0.026 -15.798 1.00 86.62 70 VAL A CA 1
ATOM 496 C C . VAL A 1 70 ? 10.980 -1.084 -16.176 1.00 86.62 70 VAL A C 1
ATOM 498 O O . VAL A 1 70 ? 10.018 -1.338 -15.448 1.00 86.62 70 VAL A O 1
ATOM 501 N N . MET A 1 71 ? 11.238 -1.792 -17.278 1.00 83.88 71 MET A N 1
ATOM 502 C CA . MET A 1 71 ? 10.414 -2.912 -17.729 1.00 83.88 71 MET A CA 1
ATOM 503 C C . MET A 1 71 ? 10.418 -4.063 -16.710 1.00 83.88 71 MET A C 1
ATOM 505 O O . MET A 1 71 ? 9.352 -4.547 -16.326 1.00 83.88 71 MET A O 1
ATOM 509 N N . LEU A 1 72 ? 11.594 -4.461 -16.211 1.00 82.81 72 LEU A N 1
ATOM 510 C CA . LEU A 1 72 ? 11.727 -5.491 -15.174 1.00 82.81 72 LEU A CA 1
ATOM 511 C C . LEU A 1 72 ? 11.021 -5.068 -13.881 1.00 82.81 72 LEU A C 1
ATOM 513 O O . LEU A 1 72 ? 10.245 -5.839 -13.318 1.00 82.81 72 LEU A O 1
ATOM 517 N N . GLN A 1 73 ? 11.200 -3.823 -13.439 1.00 82.75 73 GLN A N 1
ATOM 518 C CA . GLN A 1 73 ? 10.507 -3.300 -12.263 1.00 82.75 73 GLN A CA 1
ATOM 519 C C . GLN A 1 73 ? 8.980 -3.330 -12.445 1.00 82.75 73 GLN A C 1
ATOM 521 O O . GLN A 1 73 ? 8.246 -3.687 -11.520 1.00 82.75 73 GLN A O 1
ATOM 526 N N . ALA A 1 74 ? 8.470 -3.011 -13.635 1.00 78.19 74 ALA A N 1
ATOM 527 C CA . ALA A 1 74 ? 7.043 -3.091 -13.930 1.00 78.19 74 ALA A CA 1
ATOM 528 C C . ALA A 1 74 ? 6.511 -4.539 -13.895 1.00 78.19 74 ALA A C 1
ATOM 530 O O . ALA A 1 74 ? 5.393 -4.751 -13.417 1.00 78.19 74 ALA A O 1
ATOM 531 N N . LEU A 1 75 ? 7.310 -5.524 -14.327 1.00 74.12 75 LEU A N 1
ATOM 532 C CA . LEU A 1 75 ? 6.971 -6.954 -14.274 1.00 74.12 75 LEU A CA 1
ATOM 533 C C . LEU A 1 75 ? 6.930 -7.499 -12.843 1.00 74.12 75 LEU A C 1
ATOM 535 O O . LEU A 1 75 ? 5.986 -8.207 -12.490 1.00 74.12 75 LEU A O 1
ATOM 539 N N . PHE A 1 76 ? 7.923 -7.143 -12.025 1.00 72.06 76 PHE A N 1
ATOM 540 C CA . PHE A 1 76 ? 8.085 -7.676 -10.669 1.00 72.06 76 PHE A CA 1
ATOM 541 C C . PHE A 1 76 ? 7.408 -6.839 -9.576 1.00 72.06 76 PHE A C 1
ATOM 543 O O . PHE A 1 76 ? 7.316 -7.280 -8.433 1.00 72.06 76 PHE A O 1
ATOM 550 N N . SER A 1 77 ? 6.906 -5.638 -9.887 1.00 67.12 77 SER A N 1
ATOM 551 C CA . SER A 1 77 ? 6.232 -4.790 -8.894 1.00 67.12 77 SER A CA 1
ATOM 552 C C . SER A 1 77 ? 4.862 -5.349 -8.505 1.00 67.12 77 SER A C 1
ATOM 554 O O . SER A 1 77 ? 3.827 -4.998 -9.067 1.00 67.12 77 SER A O 1
ATOM 556 N N . GLU A 1 78 ? 4.840 -6.236 -7.520 1.00 64.31 78 GLU A N 1
ATOM 557 C CA . GLU A 1 78 ? 3.664 -6.796 -6.850 1.00 64.31 78 GLU A CA 1
ATOM 558 C C . GLU A 1 78 ? 2.861 -5.701 -6.127 1.00 64.31 78 GLU A C 1
ATOM 560 O O . GLU A 1 78 ? 3.274 -5.141 -5.104 1.00 64.31 78 GLU A O 1
ATOM 565 N N . ARG A 1 79 ? 1.698 -5.340 -6.690 1.00 69.50 79 ARG A N 1
ATOM 566 C CA . ARG A 1 79 ? 0.771 -4.390 -6.064 1.00 69.50 79 ARG A CA 1
ATOM 567 C C . ARG A 1 79 ? -0.345 -5.160 -5.372 1.00 69.50 79 ARG A C 1
ATOM 569 O O . ARG A 1 79 ? -1.230 -5.712 -6.023 1.00 69.50 79 ARG A O 1
ATOM 576 N N . LEU A 1 80 ? -0.296 -5.152 -4.043 1.00 75.88 80 LEU A N 1
ATOM 577 C CA . LEU A 1 80 ? -1.409 -5.567 -3.199 1.00 75.88 80 LEU A CA 1
ATOM 578 C C . LEU A 1 80 ? -2.467 -4.462 -3.223 1.00 75.88 80 LEU A C 1
ATOM 580 O O . LEU A 1 80 ? -2.156 -3.306 -2.923 1.00 75.88 80 LEU A O 1
ATOM 584 N N . TYR A 1 81 ? -3.692 -4.819 -3.601 1.00 79.19 81 TYR A N 1
ATOM 585 C CA . TYR A 1 81 ? -4.840 -3.920 -3.577 1.00 79.19 81 TYR A CA 1
ATOM 586 C C . TYR A 1 81 ? -5.855 -4.423 -2.555 1.00 79.19 81 TYR A C 1
ATOM 588 O O . TYR A 1 81 ? -6.436 -5.499 -2.727 1.00 79.19 81 TYR A O 1
ATOM 596 N N . VAL A 1 82 ? -6.048 -3.643 -1.494 1.00 84.81 82 VAL A N 1
ATOM 597 C CA . VAL A 1 82 ? -7.053 -3.906 -0.462 1.00 84.81 82 VAL A CA 1
ATOM 598 C C . VAL A 1 82 ? -8.422 -3.556 -1.033 1.00 84.81 82 VAL A C 1
ATOM 600 O O . VAL A 1 82 ? -8.612 -2.453 -1.534 1.00 84.81 82 VAL A O 1
ATOM 603 N N . GLN A 1 83 ? -9.350 -4.508 -1.006 1.00 86.25 83 GLN A N 1
ATOM 604 C CA . GLN A 1 83 ? -10.714 -4.319 -1.507 1.00 86.25 83 GLN A CA 1
ATOM 605 C C . GLN A 1 83 ? -11.663 -3.944 -0.381 1.00 86.25 83 GLN A C 1
ATOM 607 O O . GLN A 1 83 ? -12.485 -3.049 -0.537 1.00 86.25 83 GLN A O 1
ATOM 612 N N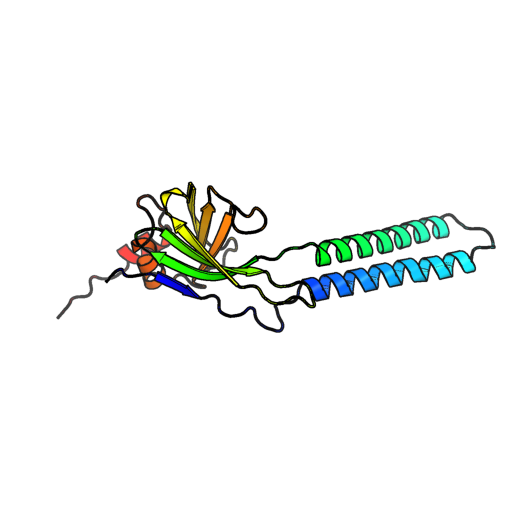 . ARG A 1 84 ? -11.538 -4.632 0.753 1.00 88.12 84 ARG A N 1
ATOM 613 C CA . ARG A 1 84 ? -12.423 -4.459 1.895 1.00 88.12 84 ARG A CA 1
ATOM 614 C C . ARG A 1 84 ? -11.645 -4.640 3.180 1.00 88.12 84 ARG A C 1
ATOM 616 O O . ARG A 1 84 ? -10.797 -5.524 3.271 1.00 88.12 84 ARG A O 1
ATOM 623 N N . VAL A 1 85 ? -11.961 -3.818 4.167 1.00 92.12 85 VAL A N 1
ATOM 624 C CA . VAL A 1 85 ? -11.496 -3.998 5.538 1.00 92.12 85 VAL A CA 1
ATOM 625 C C . VAL A 1 85 ? -12.693 -3.879 6.459 1.00 92.12 85 VAL A C 1
ATOM 627 O O . VAL A 1 85 ? -13.414 -2.889 6.379 1.00 92.12 85 VAL A O 1
ATOM 630 N N . SER A 1 86 ? -12.912 -4.863 7.323 1.00 91.75 86 SER A N 1
ATOM 631 C CA . SER A 1 86 ? -13.902 -4.766 8.391 1.00 91.75 86 SER A CA 1
ATOM 632 C C . SER A 1 86 ? -13.233 -4.833 9.757 1.00 91.75 86 SER A C 1
ATOM 634 O O . SER A 1 86 ? -12.330 -5.630 9.995 1.00 91.75 86 SER A O 1
ATOM 636 N N . PHE A 1 87 ? -13.671 -3.956 10.650 1.00 92.38 87 PHE A N 1
ATOM 637 C CA . PHE A 1 87 ? -13.195 -3.832 12.019 1.00 92.38 87 PHE A CA 1
ATOM 638 C C . PHE A 1 87 ? -14.267 -4.384 12.949 1.00 92.38 87 PHE A C 1
ATOM 640 O O . PHE A 1 87 ? -15.425 -3.967 12.873 1.00 92.38 87 PHE A O 1
ATOM 647 N N . GLY A 1 88 ? -13.884 -5.321 13.808 1.00 90.12 88 GLY A N 1
ATOM 648 C CA . GLY A 1 88 ? -14.746 -5.911 14.823 1.00 90.12 88 GLY A CA 1
ATOM 649 C C . GLY A 1 88 ? -14.067 -5.943 16.189 1.00 90.12 88 GLY A C 1
ATOM 650 O O . GLY A 1 88 ? -12.935 -5.487 16.353 1.00 90.12 88 GLY A O 1
ATOM 651 N N . ALA A 1 89 ? -14.766 -6.510 17.170 1.00 87.50 89 ALA A N 1
ATOM 652 C CA . ALA A 1 89 ? -14.261 -6.625 18.537 1.00 87.50 89 ALA A CA 1
ATOM 653 C C . ALA A 1 89 ? -12.996 -7.500 18.628 1.00 87.50 89 ALA A C 1
ATOM 655 O O . ALA A 1 89 ? -12.070 -7.161 19.358 1.00 87.50 89 ALA A O 1
ATOM 656 N N . ASP A 1 90 ? -12.930 -8.577 17.842 1.00 88.12 90 ASP A N 1
ATOM 657 C CA . ASP A 1 90 ? -11.847 -9.568 17.923 1.00 88.12 90 ASP A CA 1
ATOM 658 C C . ASP A 1 90 ? -10.644 -9.243 17.023 1.00 88.12 90 ASP A C 1
ATOM 660 O O . ASP A 1 90 ? -9.543 -9.772 17.211 1.00 88.12 90 ASP A O 1
ATOM 664 N N . GLY A 1 91 ? -10.827 -8.366 16.035 1.00 90.06 91 GLY A N 1
ATOM 665 C CA . GLY A 1 91 ? -9.775 -8.031 15.087 1.00 90.06 91 GLY A CA 1
ATOM 666 C C . GLY A 1 91 ? -10.249 -7.291 13.846 1.00 90.06 91 GLY A C 1
ATOM 667 O O . GLY A 1 91 ? -11.343 -6.727 13.784 1.00 90.06 91 GLY A O 1
ATOM 668 N N . VAL A 1 92 ? -9.387 -7.326 12.834 1.00 92.69 92 VAL A N 1
ATOM 669 C CA . VAL A 1 92 ? -9.587 -6.704 11.529 1.00 92.69 92 VAL A CA 1
ATOM 670 C C . VAL A 1 92 ? -9.582 -7.780 10.458 1.00 92.69 92 VAL A C 1
ATOM 672 O O . VAL A 1 92 ? -8.590 -8.484 10.279 1.00 92.69 92 VAL A O 1
ATOM 675 N N . GLN A 1 93 ? -10.670 -7.900 9.711 1.00 93.38 93 GLN A N 1
ATOM 676 C CA . GLN A 1 93 ? -10.729 -8.759 8.537 1.00 93.38 93 GLN A CA 1
ATOM 677 C C . GLN A 1 93 ? -10.335 -7.949 7.307 1.00 93.38 93 GLN A C 1
ATOM 679 O O . GLN A 1 93 ? -10.874 -6.874 7.040 1.00 93.38 93 GLN A O 1
ATOM 684 N N . ILE A 1 94 ? -9.343 -8.447 6.580 1.00 91.31 94 ILE A N 1
ATOM 685 C CA . ILE A 1 94 ? -8.718 -7.748 5.466 1.00 91.31 94 ILE A CA 1
ATOM 686 C C . ILE A 1 94 ? -8.901 -8.612 4.226 1.00 91.31 94 ILE A C 1
ATOM 688 O O . ILE A 1 94 ? -8.284 -9.666 4.097 1.00 91.31 94 ILE A O 1
ATOM 692 N N . GLY A 1 95 ? -9.712 -8.120 3.294 1.00 88.56 95 GLY A N 1
ATOM 693 C CA . GLY A 1 95 ? -9.871 -8.674 1.959 1.00 88.56 95 GLY A CA 1
ATOM 694 C C . GLY A 1 95 ? -8.967 -7.942 0.974 1.00 88.56 95 GLY A C 1
ATOM 695 O O . GLY A 1 95 ? -9.129 -6.739 0.737 1.00 88.56 95 GLY A O 1
ATOM 696 N N . TRP A 1 96 ? -8.018 -8.647 0.362 1.00 86.56 96 TRP A N 1
ATOM 697 C CA . TRP A 1 96 ? -7.149 -8.089 -0.671 1.00 86.56 96 TRP A CA 1
ATOM 698 C C . TRP A 1 96 ? -7.126 -8.950 -1.921 1.00 86.56 96 TRP A C 1
ATOM 700 O O . TRP A 1 96 ? -7.416 -10.139 -1.932 1.00 86.56 96 TRP A O 1
ATOM 710 N N . THR A 1 97 ? -6.724 -8.322 -3.015 1.00 79.50 97 THR A N 1
ATOM 711 C CA . THR A 1 97 ? -6.416 -9.021 -4.256 1.00 79.50 97 THR A CA 1
ATOM 712 C C . THR A 1 97 ? -4.994 -8.715 -4.651 1.00 79.50 97 THR A C 1
ATOM 714 O O . THR A 1 97 ? -4.535 -7.571 -4.551 1.00 79.50 97 THR A O 1
ATOM 717 N N . HIS A 1 98 ? -4.313 -9.728 -5.166 1.00 73.56 98 HIS A N 1
ATOM 718 C CA . HIS A 1 98 ? -3.153 -9.472 -5.998 1.00 73.56 98 HIS A CA 1
ATOM 719 C C . HIS A 1 98 ? -3.688 -8.882 -7.297 1.00 73.56 98 HIS A C 1
ATOM 721 O O . HIS A 1 98 ? -4.512 -9.505 -7.969 1.00 73.56 98 HIS A O 1
ATOM 727 N N . VAL A 1 99 ? -3.294 -7.648 -7.628 1.00 66.06 99 VAL A N 1
ATOM 728 C CA . VAL A 1 99 ? -3.540 -7.142 -8.980 1.00 66.06 99 VAL A CA 1
ATOM 729 C C . VAL A 1 99 ? -2.723 -8.054 -9.888 1.00 66.06 99 VAL A C 1
ATOM 731 O O . VAL A 1 99 ? -1.490 -8.057 -9.767 1.00 66.06 99 VAL A O 1
ATOM 734 N N . PRO A 1 100 ? -3.365 -8.887 -10.722 1.00 54.78 100 PRO A N 1
ATOM 735 C CA . PRO A 1 100 ? -2.645 -9.952 -11.383 1.00 54.78 100 PRO A CA 1
ATOM 736 C C . PRO A 1 100 ? -1.601 -9.371 -12.336 1.00 54.78 100 PRO A C 1
ATOM 738 O O . PRO A 1 100 ? -1.688 -8.220 -12.788 1.00 54.78 100 PRO A O 1
ATOM 741 N N . HIS A 1 101 ? -0.590 -10.182 -12.642 1.00 53.78 101 HIS A N 1
ATOM 742 C CA . HIS A 1 101 ? 0.214 -10.004 -13.848 1.00 53.78 101 HIS A CA 1
ATOM 743 C C . HIS A 1 101 ? -0.714 -9.780 -15.053 1.00 53.78 101 HIS A C 1
ATOM 745 O O . HIS A 1 101 ? -1.891 -10.126 -14.998 1.00 53.78 101 HIS A O 1
ATOM 751 N N . LEU A 1 102 ? -0.213 -9.187 -16.137 1.00 55.44 102 LEU A N 1
ATOM 752 C CA . LEU A 1 102 ? -1.012 -8.732 -17.289 1.00 55.44 102 LEU A CA 1
ATOM 753 C C . LEU A 1 102 ? -2.072 -9.722 -17.823 1.00 55.44 102 LEU A C 1
ATOM 755 O O . LEU A 1 102 ? -3.042 -9.278 -18.433 1.00 55.44 102 LEU A O 1
ATOM 759 N N . PHE A 1 103 ? -1.910 -11.021 -17.555 1.00 55.78 103 PHE A N 1
ATOM 760 C CA . PHE A 1 103 ? -2.790 -12.113 -17.976 1.00 55.78 103 PHE A CA 1
ATOM 761 C C . PHE A 1 103 ? -3.232 -13.051 -16.833 1.00 55.78 103 PHE A C 1
ATOM 763 O O . PHE A 1 103 ? -3.754 -14.130 -17.090 1.00 55.78 103 PHE A O 1
ATOM 770 N N . GLY A 1 104 ? -2.997 -12.690 -15.570 1.00 54.16 104 GLY A N 1
ATOM 771 C CA . GLY A 1 104 ? -3.314 -13.553 -14.431 1.00 54.16 104 GLY A CA 1
ATOM 772 C C . GLY A 1 104 ? -4.778 -13.465 -13.991 1.00 54.16 104 GLY A C 1
ATOM 773 O O . GLY A 1 104 ? -5.422 -12.419 -14.100 1.00 54.16 104 GLY A O 1
ATOM 774 N N . LEU A 1 105 ? -5.286 -14.559 -13.423 1.00 60.34 105 LEU A N 1
ATOM 775 C CA . LEU A 1 105 ? -6.544 -14.561 -12.681 1.00 60.34 105 LEU A CA 1
ATOM 776 C C . LEU A 1 105 ? -6.389 -13.732 -11.402 1.00 60.34 105 LEU A C 1
ATOM 778 O O . LEU A 1 105 ? -5.382 -13.815 -10.697 1.00 60.34 105 LEU A O 1
ATOM 782 N N . ARG A 1 106 ? -7.397 -12.914 -11.096 1.00 65.81 106 ARG A N 1
ATOM 783 C CA . ARG A 1 106 ? -7.420 -12.117 -9.870 1.00 65.81 106 ARG A CA 1
ATOM 784 C C . ARG A 1 106 ? -7.800 -13.022 -8.700 1.00 65.81 106 ARG A C 1
ATOM 786 O O . ARG A 1 106 ? -8.971 -13.342 -8.530 1.00 65.81 106 ARG A O 1
ATOM 793 N N . LEU A 1 107 ? -6.813 -13.419 -7.903 1.00 71.56 107 LEU A N 1
ATOM 794 C CA . LEU A 1 107 ? -7.038 -14.208 -6.693 1.00 71.56 107 LEU A CA 1
ATOM 795 C C . LEU A 1 107 ? -7.342 -13.275 -5.517 1.00 71.56 107 LEU A C 1
ATOM 797 O O . LEU A 1 107 ? -6.486 -12.495 -5.077 1.00 71.56 107 LEU A O 1
ATOM 801 N N . GLY A 1 108 ? -8.588 -13.336 -5.052 1.00 77.75 108 GLY A N 1
ATOM 802 C CA . GLY A 1 108 ? -9.020 -12.719 -3.804 1.00 77.75 108 GLY A CA 1
ATOM 803 C C . GLY A 1 108 ? -8.543 -13.545 -2.620 1.00 77.75 108 GLY A C 1
ATOM 804 O O . GLY A 1 108 ? -8.649 -14.766 -2.631 1.00 77.75 108 GLY A O 1
ATOM 805 N N . HIS A 1 109 ? -7.999 -12.860 -1.628 1.00 84.88 109 HIS A N 1
ATOM 806 C CA . HIS A 1 109 ? -7.606 -13.418 -0.349 1.00 84.88 109 HIS A CA 1
ATOM 807 C C . HIS A 1 109 ? -8.350 -12.656 0.733 1.00 84.88 109 HIS A C 1
ATOM 809 O O . HIS A 1 109 ? -8.552 -11.445 0.623 1.00 84.88 109 HIS A O 1
ATOM 815 N N . ASP A 1 110 ? -8.742 -13.373 1.770 1.00 88.88 110 ASP A N 1
ATOM 816 C CA . ASP A 1 110 ? -9.377 -12.801 2.941 1.00 88.88 110 ASP A CA 1
ATOM 817 C C . ASP A 1 110 ? -8.728 -13.404 4.181 1.00 88.88 110 ASP A C 1
ATOM 819 O O . ASP A 1 110 ? -8.467 -14.610 4.233 1.00 88.88 110 ASP A O 1
ATOM 823 N N . ARG A 1 111 ? -8.399 -12.556 5.153 1.00 91.00 111 ARG A N 1
ATOM 824 C CA . ARG A 1 111 ? -7.771 -12.976 6.402 1.00 91.00 111 ARG A CA 1
ATOM 825 C C . ARG A 1 111 ? -8.255 -12.114 7.550 1.00 91.00 111 ARG A C 1
ATOM 827 O O . ARG A 1 111 ? -8.145 -10.890 7.505 1.00 91.00 111 ARG A O 1
ATOM 834 N N . LEU A 1 112 ? -8.693 -12.781 8.613 1.00 92.38 112 LEU A N 1
ATOM 835 C CA . LEU A 1 112 ? -8.876 -12.166 9.918 1.00 92.38 112 LEU A CA 1
ATOM 836 C C . LEU A 1 112 ? -7.514 -12.016 10.602 1.00 92.38 112 LEU A C 1
ATOM 838 O O . LEU A 1 112 ? -6.776 -12.990 10.761 1.00 92.38 112 LEU A O 1
ATOM 842 N N . VAL A 1 113 ? -7.187 -10.792 10.992 1.00 92.12 113 VAL A N 1
ATOM 843 C CA . VAL A 1 113 ? -6.023 -10.457 11.806 1.00 92.12 113 VAL A CA 1
ATOM 844 C C . VAL A 1 113 ? -6.529 -10.048 13.178 1.00 92.12 113 VAL A C 1
ATOM 846 O O . VAL A 1 113 ? -7.198 -9.023 13.312 1.00 92.12 113 VAL A O 1
ATOM 849 N N . ALA A 1 114 ? -6.243 -10.859 14.190 1.00 92.75 114 ALA A N 1
ATOM 850 C CA . ALA A 1 114 ? -6.658 -10.562 15.551 1.00 92.75 114 ALA A CA 1
ATOM 851 C C . ALA A 1 114 ? -5.938 -9.313 16.078 1.00 92.75 114 ALA A C 1
ATOM 853 O O . ALA A 1 114 ? -4.811 -9.024 15.676 1.00 92.75 114 ALA A O 1
ATOM 854 N N . TRP A 1 115 ? -6.549 -8.579 17.010 1.00 91.81 115 TRP A N 1
ATOM 855 C CA . TRP A 1 115 ? -5.932 -7.350 17.533 1.00 91.81 115 TRP A CA 1
ATOM 856 C C . TRP A 1 115 ? -4.569 -7.577 18.198 1.00 91.81 115 TRP A C 1
ATOM 858 O O . TRP A 1 115 ? -3.704 -6.714 18.108 1.00 91.81 115 TRP A O 1
ATOM 868 N N . HIS A 1 116 ? -4.341 -8.748 18.799 1.00 91.62 116 HIS A N 1
ATOM 869 C CA . HIS A 1 116 ? -3.039 -9.101 19.376 1.00 91.62 116 HIS A CA 1
ATOM 870 C C . HIS A 1 116 ? -1.938 -9.316 18.320 1.00 91.62 116 HIS A C 1
ATOM 872 O O . HIS A 1 116 ? -0.756 -9.201 18.636 1.00 91.62 116 HIS A O 1
ATOM 878 N N . ASP A 1 117 ? -2.313 -9.579 17.065 1.00 91.94 117 ASP A N 1
ATOM 879 C CA . ASP A 1 117 ? -1.393 -9.684 15.927 1.00 91.94 117 ASP A CA 1
ATOM 880 C C . ASP A 1 117 ? -1.112 -8.323 15.265 1.00 91.94 117 ASP A C 1
ATOM 882 O O . ASP A 1 117 ? -0.341 -8.241 14.301 1.00 91.94 117 ASP A O 1
ATOM 886 N N . VAL A 1 118 ? -1.724 -7.245 15.765 1.00 91.56 118 VAL A N 1
ATOM 887 C CA . VAL A 1 118 ? -1.491 -5.868 15.326 1.00 91.56 118 VAL A CA 1
ATOM 888 C C . VAL A 1 118 ? -0.564 -5.198 16.331 1.00 91.56 118 VAL A C 1
ATOM 890 O O . VAL A 1 118 ? -0.961 -4.859 17.442 1.00 91.56 118 VAL A O 1
ATOM 893 N N . SER A 1 119 ? 0.689 -4.983 15.937 1.00 91.06 119 SER A N 1
ATOM 894 C CA . SER A 1 119 ? 1.684 -4.360 16.810 1.00 91.06 119 SER A CA 1
ATOM 895 C C . SER A 1 119 ? 1.420 -2.873 17.022 1.00 91.06 119 SER A C 1
ATOM 897 O O . SER A 1 119 ? 1.746 -2.333 18.078 1.00 91.06 119 SER A O 1
ATOM 899 N N . GLN A 1 120 ? 0.841 -2.195 16.026 1.00 90.88 120 GLN A N 1
ATOM 900 C CA . GLN A 1 120 ? 0.559 -0.772 16.129 1.00 90.88 120 GLN A CA 1
ATOM 901 C C . GLN A 1 120 ? -0.602 -0.324 15.243 1.00 90.88 120 GLN A C 1
ATOM 903 O O . GLN A 1 120 ? -0.706 -0.708 14.078 1.00 90.88 120 GLN A O 1
ATOM 908 N N . VAL A 1 121 ? -1.420 0.577 15.786 1.00 91.25 121 VAL A N 1
ATOM 909 C CA . VAL A 1 121 ? -2.458 1.316 15.063 1.00 91.25 121 VAL A CA 1
ATOM 910 C C . VAL A 1 121 ? -2.138 2.804 15.177 1.00 91.25 121 VAL A C 1
ATOM 912 O O . VAL A 1 121 ? -2.068 3.344 16.280 1.00 91.25 121 VAL A O 1
ATOM 915 N N . GLN A 1 122 ? -1.906 3.470 14.047 1.00 90.69 122 GLN A N 1
ATOM 916 C CA . GLN A 1 122 ? -1.622 4.906 14.000 1.00 90.69 122 GLN A CA 1
ATOM 917 C C . GLN A 1 122 ? -2.618 5.627 13.102 1.00 90.69 122 GLN A C 1
ATOM 919 O O . GLN A 1 122 ? -2.863 5.210 11.969 1.00 90.69 122 GLN A O 1
ATOM 924 N N . TRP A 1 123 ? -3.122 6.761 13.574 1.00 89.25 123 TRP A N 1
ATOM 925 C CA . TRP A 1 123 ? -3.865 7.692 12.739 1.00 89.25 123 TRP A CA 1
ATOM 926 C C . TRP A 1 123 ? -2.897 8.634 12.015 1.00 89.25 123 TRP A C 1
ATOM 928 O O . TRP A 1 123 ? -1.975 9.165 12.631 1.00 89.25 123 TRP A O 1
ATOM 938 N N . GLN A 1 124 ? -3.080 8.835 10.711 1.00 87.88 124 GLN A N 1
ATOM 939 C CA . GLN A 1 124 ? -2.284 9.764 9.908 1.00 87.88 124 GLN A CA 1
ATOM 940 C C . GLN A 1 124 ? -3.184 10.649 9.052 1.00 87.88 124 GLN A C 1
ATOM 942 O O . GLN A 1 124 ? -4.010 10.164 8.282 1.00 87.88 124 GLN A O 1
ATOM 947 N N . GLU A 1 125 ? -2.973 11.955 9.139 1.00 85.00 125 GLU A N 1
ATOM 948 C CA . GLU A 1 125 ? -3.597 12.921 8.237 1.00 85.00 125 GLU A CA 1
ATOM 949 C C . GLU A 1 125 ? -2.829 12.995 6.909 1.00 85.00 125 GLU A C 1
ATOM 951 O O . GLU A 1 125 ? -1.664 12.584 6.816 1.00 85.00 125 GLU A O 1
ATOM 956 N N . GLY A 1 126 ? -3.504 13.462 5.856 1.00 78.12 126 GLY A N 1
ATOM 957 C CA . GLY A 1 126 ? -2.872 13.785 4.583 1.00 78.12 126 GLY A CA 1
ATOM 958 C C . GLY A 1 126 ? -1.665 14.697 4.796 1.00 78.12 126 GLY A C 1
ATOM 959 O O . GLY A 1 126 ? -1.681 15.603 5.623 1.00 78.12 126 GLY A O 1
ATOM 960 N N . SER A 1 127 ? -0.575 14.425 4.079 1.00 72.38 127 SER A N 1
ATOM 961 C CA . SER A 1 127 ? 0.692 15.144 4.268 1.00 72.38 127 SER A CA 1
ATOM 962 C C . SER A 1 127 ? 0.716 16.519 3.600 1.00 72.38 127 SER A C 1
ATOM 964 O O . SER A 1 127 ? 1.675 17.263 3.776 1.00 72.38 127 SER A O 1
ATOM 966 N N . LEU A 1 128 ? -0.282 16.824 2.769 1.00 73.94 128 LEU A N 1
ATOM 967 C CA . LEU A 1 128 ? -0.384 18.087 2.048 1.00 73.94 128 LEU A CA 1
ATOM 968 C C . LEU A 1 128 ? -1.336 19.016 2.797 1.00 73.94 128 LEU A C 1
ATOM 970 O O . LEU A 1 128 ? -2.349 18.577 3.327 1.00 73.94 128 LEU A O 1
ATOM 974 N N . GLU A 1 129 ? -1.037 20.311 2.767 1.00 60.69 129 GLU A N 1
ATOM 975 C CA . GLU A 1 129 ? -1.744 21.363 3.510 1.00 60.69 129 GLU A CA 1
ATOM 976 C C . GLU A 1 129 ? -3.259 21.423 3.216 1.00 60.69 129 GLU A C 1
ATOM 978 O O . GLU A 1 129 ? -4.028 21.963 4.001 1.00 60.69 129 GLU A O 1
ATOM 983 N N . HIS A 1 130 ? -3.699 20.851 2.089 1.00 70.12 130 HIS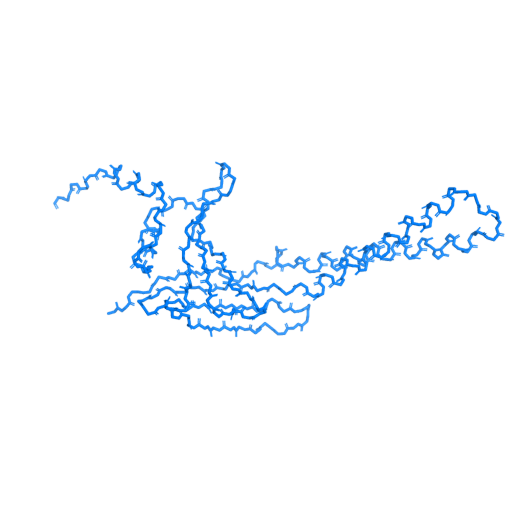 A N 1
ATOM 984 C CA . HIS A 1 130 ? -5.100 20.813 1.646 1.00 70.12 130 HIS A CA 1
ATOM 985 C C . HIS A 1 130 ? -5.647 19.378 1.524 1.00 70.12 130 HIS A C 1
ATOM 987 O O . HIS A 1 130 ? -6.761 19.171 1.041 1.00 70.12 130 HIS A O 1
ATOM 993 N N . ASP A 1 131 ? -4.875 18.370 1.935 1.00 75.75 131 ASP A N 1
ATOM 994 C CA . ASP A 1 131 ? -5.290 16.971 1.884 1.00 75.75 131 ASP A CA 1
ATOM 995 C C . ASP A 1 131 ? -5.960 16.577 3.202 1.00 75.75 131 ASP A C 1
ATOM 997 O O . ASP A 1 131 ? -5.325 16.153 4.164 1.00 75.75 131 ASP A O 1
ATOM 1001 N N . LEU A 1 132 ? -7.284 16.726 3.241 1.00 82.56 132 LEU A N 1
ATOM 1002 C CA . LEU A 1 132 ? -8.110 16.401 4.408 1.00 82.56 132 LEU A CA 1
ATOM 1003 C C . LEU A 1 132 ? -8.335 14.892 4.595 1.00 82.56 132 LEU A C 1
ATOM 1005 O O . LEU A 1 132 ? -9.094 14.490 5.484 1.00 82.56 132 LEU A O 1
ATOM 1009 N N . LYS A 1 133 ? -7.673 14.060 3.786 1.00 86.69 133 LYS A N 1
ATOM 1010 C CA . LYS A 1 133 ? -7.769 12.605 3.843 1.00 86.69 133 LYS A CA 1
ATOM 1011 C C . LYS A 1 133 ? -7.288 12.070 5.176 1.00 86.69 133 LYS A C 1
ATOM 1013 O O . LYS A 1 133 ? -6.186 12.369 5.636 1.00 86.69 133 LYS A O 1
ATOM 1018 N N . GLN A 1 134 ? -8.102 11.210 5.764 1.00 87.75 134 GLN A N 1
ATOM 1019 C CA . GLN A 1 134 ? -7.764 10.520 6.996 1.00 87.75 134 GLN A CA 1
ATOM 1020 C C . GLN A 1 134 ? -7.308 9.111 6.663 1.00 87.75 134 GLN A C 1
ATOM 1022 O O . GLN A 1 134 ? -8.003 8.367 5.968 1.00 87.75 134 GLN A O 1
ATOM 1027 N N . HIS A 1 135 ? -6.137 8.740 7.161 1.00 90.56 135 HIS A N 1
ATOM 1028 C CA . HIS A 1 135 ? -5.567 7.425 6.950 1.00 90.56 135 HIS A CA 1
ATOM 1029 C C . HIS A 1 135 ? -5.368 6.701 8.274 1.00 90.56 135 HIS A C 1
ATOM 1031 O O . HIS A 1 135 ? -4.902 7.279 9.253 1.00 90.56 135 HIS A O 1
ATOM 1037 N N . LEU A 1 136 ? -5.641 5.401 8.271 1.00 91.06 136 LEU A N 1
ATOM 1038 C CA . LEU A 1 136 ? -5.296 4.503 9.359 1.00 91.06 136 LEU A CA 1
ATOM 1039 C C . LEU A 1 136 ? -4.131 3.622 8.920 1.00 91.06 136 LEU A C 1
ATOM 1041 O O . LEU A 1 136 ? -4.197 2.935 7.901 1.00 91.06 136 LEU A O 1
ATOM 1045 N N . VAL A 1 137 ? -3.045 3.651 9.678 1.00 91.88 137 VAL A N 1
ATOM 1046 C CA . VAL A 1 137 ? -1.873 2.816 9.444 1.00 91.88 137 VAL A CA 1
ATOM 1047 C C . VAL A 1 137 ? -1.880 1.671 10.445 1.00 91.88 137 VAL A C 1
ATOM 1049 O O . VAL A 1 137 ? -1.760 1.891 11.647 1.00 91.88 137 VAL A O 1
ATOM 1052 N N . LEU A 1 138 ? -1.989 0.450 9.930 1.00 92.00 138 LEU A N 1
ATOM 1053 C CA . LEU A 1 138 ? -1.883 -0.785 10.696 1.00 92.00 138 LEU A CA 1
ATOM 1054 C C . LEU A 1 138 ? -0.491 -1.383 10.488 1.00 92.00 138 LEU A C 1
ATOM 1056 O O . LEU A 1 138 ? -0.047 -1.548 9.346 1.00 92.00 138 LEU A O 1
ATOM 1060 N N . VAL A 1 139 ? 0.190 -1.707 11.582 1.00 92.44 139 VAL A N 1
ATOM 1061 C CA . VAL A 1 139 ? 1.443 -2.464 11.586 1.00 92.44 139 VAL A CA 1
ATOM 1062 C C . VAL A 1 139 ? 1.158 -3.841 12.169 1.00 92.44 139 VAL A C 1
ATOM 1064 O O . VAL A 1 139 ? 0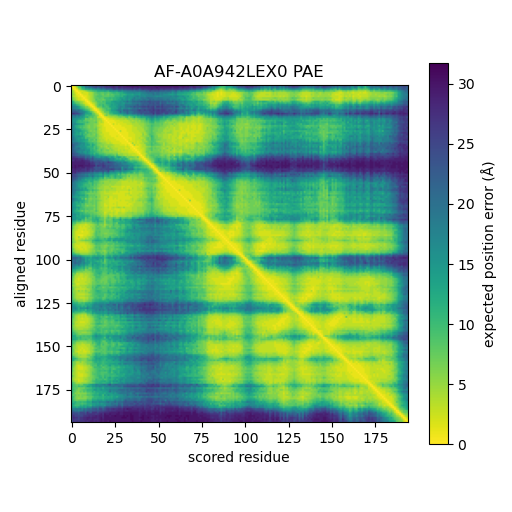.600 -3.966 13.254 1.00 92.44 139 VAL A O 1
ATOM 1067 N N . LEU A 1 140 ? 1.507 -4.870 11.409 1.00 91.75 140 LEU A N 1
ATOM 1068 C CA . LEU A 1 140 ? 1.163 -6.258 11.662 1.00 91.75 140 LEU A CA 1
ATOM 1069 C C . LEU A 1 140 ? 2.399 -7.037 12.090 1.00 91.75 140 LEU A C 1
ATOM 1071 O O . LEU A 1 140 ? 3.466 -6.919 11.478 1.00 91.75 140 LEU A O 1
ATOM 1075 N N . THR A 1 141 ? 2.230 -7.889 13.094 1.00 91.00 141 THR A N 1
ATOM 1076 C CA . THR A 1 141 ? 3.279 -8.792 13.573 1.00 91.00 141 THR A CA 1
ATOM 1077 C C . THR A 1 141 ? 3.608 -9.843 12.514 1.00 91.00 141 THR A C 1
ATOM 1079 O O . THR A 1 141 ? 4.776 -10.100 12.229 1.00 91.00 141 THR A O 1
ATOM 1082 N N . SER A 1 142 ? 2.582 -10.393 11.855 1.00 87.69 142 SER A N 1
ATOM 1083 C CA . SER A 1 142 ? 2.749 -11.304 10.718 1.00 87.69 142 SER A CA 1
ATOM 1084 C C . SER A 1 142 ? 2.486 -10.589 9.386 1.00 87.69 142 SER A C 1
ATOM 1086 O O . SER A 1 142 ? 1.589 -9.746 9.306 1.00 87.69 142 SER A O 1
ATOM 1088 N N . PRO A 1 143 ? 3.250 -10.896 8.323 1.00 85.88 143 PRO A N 1
ATOM 1089 C CA . PRO A 1 143 ? 3.068 -10.230 7.045 1.00 85.88 143 PRO A CA 1
ATOM 1090 C C . PRO A 1 143 ? 1.755 -10.646 6.375 1.00 85.88 143 PRO A C 1
ATOM 1092 O O . PRO A 1 143 ? 1.300 -11.789 6.483 1.00 85.88 143 PRO A O 1
ATOM 1095 N N . LEU A 1 144 ? 1.180 -9.717 5.614 1.00 81.06 144 LEU A N 1
ATOM 1096 C CA . LEU A 1 144 ? 0.142 -9.997 4.627 1.00 81.06 144 LEU A CA 1
ATOM 1097 C C . LEU A 1 144 ? 0.768 -10.152 3.242 1.00 81.06 144 LEU A C 1
ATOM 1099 O O . LEU A 1 144 ? 1.541 -9.293 2.804 1.00 81.06 144 LEU A O 1
ATOM 1103 N N . GLY A 1 145 ? 0.399 -11.223 2.533 1.00 74.56 145 GLY A N 1
ATOM 1104 C CA . GLY A 1 145 ? 0.922 -11.515 1.196 1.00 74.56 145 GLY A CA 1
ATOM 1105 C C . GLY A 1 145 ? 2.455 -11.449 1.153 1.00 74.56 145 GLY A C 1
ATOM 1106 O O . GLY A 1 145 ? 3.116 -11.970 2.045 1.00 74.56 145 GLY A O 1
ATOM 1107 N N . HIS A 1 146 ? 3.009 -10.775 0.139 1.00 71.69 146 HIS A N 1
ATOM 1108 C CA . HIS A 1 146 ? 4.440 -10.554 -0.151 1.00 71.69 146 HIS A CA 1
ATOM 1109 C C . HIS A 1 146 ? 5.245 -9.803 0.929 1.00 71.69 146 HIS A C 1
ATOM 1111 O O . HIS A 1 146 ? 5.898 -8.802 0.639 1.00 71.69 146 HIS A O 1
ATOM 1117 N N . GLY A 1 147 ? 5.197 -10.239 2.186 1.00 77.44 147 GLY A N 1
ATOM 1118 C CA . GLY A 1 147 ? 6.003 -9.667 3.264 1.00 77.44 147 GLY A CA 1
ATOM 1119 C C . GLY A 1 147 ? 5.539 -8.286 3.738 1.00 77.44 147 GLY A C 1
ATOM 1120 O O . GLY A 1 147 ? 6.308 -7.573 4.380 1.00 77.44 147 GLY A O 1
ATOM 1121 N N . ARG A 1 148 ? 4.312 -7.845 3.417 1.00 81.38 148 ARG A N 1
ATOM 1122 C CA . ARG A 1 148 ? 3.846 -6.515 3.837 1.00 81.38 148 ARG A CA 1
ATOM 1123 C C . ARG A 1 148 ? 3.355 -6.543 5.278 1.00 81.38 148 ARG A C 1
ATOM 1125 O O . ARG A 1 148 ? 2.276 -7.049 5.562 1.00 81.38 148 ARG A O 1
ATOM 1132 N N . HIS A 1 149 ? 4.124 -5.917 6.160 1.00 88.56 149 HIS A N 1
ATOM 1133 C CA . HIS A 1 149 ? 3.756 -5.717 7.563 1.00 88.56 149 HIS A CA 1
ATOM 1134 C C . HIS A 1 149 ? 2.983 -4.421 7.809 1.00 88.56 149 HIS A C 1
ATOM 1136 O O . HIS A 1 149 ? 2.337 -4.280 8.836 1.00 88.56 149 HIS A O 1
ATOM 1142 N N . ARG A 1 150 ? 3.050 -3.451 6.891 1.00 90.81 150 ARG A N 1
ATOM 1143 C CA . ARG A 1 150 ? 2.423 -2.136 7.060 1.00 90.81 150 ARG A CA 1
ATOM 1144 C C . ARG A 1 150 ? 1.332 -1.920 6.023 1.00 90.81 150 ARG A C 1
ATOM 1146 O O . ARG A 1 150 ? 1.594 -1.968 4.820 1.00 90.81 150 ARG A O 1
ATOM 1153 N N . LEU A 1 151 ? 0.131 -1.615 6.495 1.00 89.38 151 LEU A N 1
ATOM 1154 C CA . LEU A 1 151 ? -1.020 -1.249 5.680 1.00 89.38 151 LEU A CA 1
ATOM 1155 C C . LEU A 1 151 ? -1.423 0.188 5.970 1.00 89.38 151 LEU A C 1
ATOM 1157 O O . LEU A 1 151 ? -1.674 0.537 7.115 1.00 89.38 151 LEU A O 1
ATOM 1161 N N . LYS A 1 152 ? -1.508 1.012 4.925 1.00 90.25 152 LYS A N 1
ATOM 1162 C CA . LYS A 1 152 ? -2.095 2.351 4.993 1.00 90.25 152 LYS A CA 1
ATOM 1163 C C . LYS A 1 152 ? -3.478 2.289 4.354 1.00 90.25 152 LYS A C 1
ATOM 1165 O O . LYS A 1 152 ? -3.587 2.028 3.158 1.00 90.25 152 LYS A O 1
ATOM 1170 N N . LEU A 1 153 ? -4.501 2.490 5.167 1.00 90.06 153 LEU A N 1
ATOM 1171 C CA . LEU A 1 153 ? -5.912 2.437 4.812 1.00 90.06 153 LEU A CA 1
ATOM 1172 C C . LEU A 1 153 ? -6.455 3.860 4.739 1.00 90.06 153 LEU A C 1
ATOM 1174 O O . LEU A 1 153 ? -6.111 4.681 5.583 1.00 90.06 153 LEU A O 1
ATOM 1178 N N . LEU A 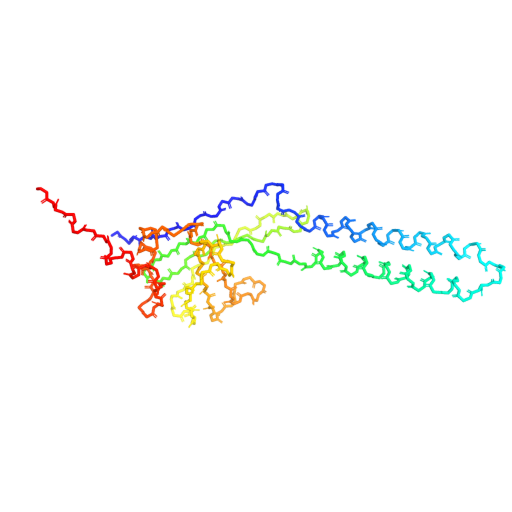1 154 ? -7.272 4.161 3.736 1.00 89.12 154 LEU A N 1
ATOM 1179 C CA . LEU A 1 154 ? -7.959 5.446 3.631 1.00 89.12 154 LEU A CA 1
ATOM 1180 C C . LEU A 1 154 ? -9.314 5.311 4.331 1.00 89.12 154 LEU A C 1
ATOM 1182 O O . LEU A 1 154 ? -10.141 4.508 3.919 1.00 89.12 154 LEU A O 1
ATOM 1186 N N . VAL A 1 155 ? -9.526 6.074 5.397 1.00 89.12 155 VAL A N 1
ATOM 1187 C CA . VAL A 1 155 ? -10.767 6.031 6.181 1.00 89.12 155 VAL A CA 1
ATOM 1188 C C . VAL A 1 155 ? -11.833 6.899 5.526 1.00 89.12 155 VAL A C 1
ATOM 1190 O O . VAL A 1 155 ? -12.940 6.439 5.266 1.00 89.12 155 VAL A O 1
ATOM 1193 N N . CYS A 1 156 ? -11.491 8.152 5.235 1.00 85.06 156 CYS A N 1
ATOM 1194 C CA . CYS A 1 156 ? -12.395 9.108 4.613 1.00 85.06 156 CYS A CA 1
ATOM 1195 C C . CYS A 1 156 ? -11.611 10.162 3.828 1.00 85.06 156 CYS A C 1
ATOM 1197 O O . CYS A 1 156 ? -10.512 10.563 4.222 1.00 85.06 156 CYS A O 1
ATOM 1199 N N . ASP A 1 157 ? -12.189 10.615 2.712 1.00 82.44 157 ASP A N 1
ATOM 1200 C CA . ASP A 1 157 ? -11.578 11.635 1.852 1.00 82.44 157 ASP A CA 1
ATOM 1201 C C . ASP A 1 157 ? -11.626 13.049 2.458 1.00 82.44 157 ASP A C 1
ATOM 1203 O O . ASP A 1 157 ? -10.859 13.935 2.078 1.00 82.44 157 ASP A O 1
ATOM 1207 N N . HIS A 1 158 ? -12.513 13.252 3.433 1.00 81.25 158 HIS A N 1
ATOM 1208 C CA . HIS A 1 158 ? -12.743 14.514 4.130 1.00 81.25 158 HIS A CA 1
ATOM 1209 C C . HIS A 1 158 ? -12.772 14.293 5.647 1.00 81.25 158 HIS A C 1
ATOM 1211 O O . HIS A 1 158 ? -12.927 13.162 6.106 1.00 81.25 158 HIS A O 1
ATOM 1217 N N . ARG A 1 159 ? -12.653 15.371 6.435 1.00 80.19 159 ARG A N 1
ATOM 1218 C CA . ARG A 1 159 ? -12.790 15.343 7.904 1.00 80.19 159 ARG A CA 1
ATOM 1219 C C . ARG A 1 159 ? -14.247 15.092 8.322 1.00 80.19 159 ARG A C 1
ATOM 1221 O O . ARG A 1 159 ? -14.946 16.004 8.752 1.00 80.19 159 ARG A O 1
ATOM 1228 N N . ASP A 1 160 ? -14.706 13.854 8.166 1.00 84.25 160 ASP A N 1
ATOM 1229 C CA . ASP A 1 160 ? -16.020 13.397 8.620 1.00 84.25 160 ASP A CA 1
ATOM 1230 C C . ASP A 1 160 ? -15.918 12.873 10.057 1.00 84.25 160 ASP A C 1
ATOM 1232 O O . ASP A 1 160 ? -15.416 11.772 10.309 1.00 84.25 160 ASP A O 1
ATOM 1236 N N . ALA A 1 161 ? -16.391 13.685 11.004 1.00 85.19 161 ALA A N 1
ATOM 1237 C CA . ALA A 1 161 ? -16.355 13.354 12.421 1.00 85.19 161 ALA A CA 1
ATOM 1238 C C . ALA A 1 161 ? -17.160 12.087 12.745 1.00 85.19 161 ALA A C 1
ATOM 1240 O O . ALA A 1 161 ? -16.690 11.249 13.509 1.00 85.19 161 ALA A O 1
ATOM 1241 N N . GLN A 1 162 ? -18.331 11.901 12.129 1.00 86.50 162 GLN A N 1
ATOM 1242 C CA . GLN A 1 162 ? -19.210 10.771 12.423 1.00 86.50 162 GLN A CA 1
ATOM 1243 C C . GLN A 1 162 ? -18.597 9.452 11.939 1.00 86.50 162 GLN A C 1
ATOM 1245 O O . GLN A 1 162 ? -18.609 8.456 12.668 1.00 86.50 162 GLN A O 1
ATOM 1250 N N . CYS A 1 163 ? -18.031 9.446 10.730 1.00 86.31 163 CYS A N 1
ATOM 1251 C CA . CYS A 1 163 ? -17.318 8.288 10.190 1.00 86.31 163 CYS A CA 1
ATOM 1252 C C . CYS A 1 163 ? -16.103 7.925 11.062 1.00 86.31 163 CYS A C 1
ATOM 1254 O O . CYS A 1 163 ? -15.935 6.769 11.458 1.00 86.31 163 CYS A O 1
ATOM 1256 N N . CYS A 1 164 ? -15.299 8.926 11.438 1.00 87.56 164 CYS A N 1
ATOM 1257 C CA . CYS A 1 164 ? -14.099 8.720 12.247 1.00 87.56 164 CYS A CA 1
ATOM 1258 C C . CYS A 1 164 ? -14.422 8.224 13.665 1.00 87.56 164 CYS A C 1
ATOM 1260 O O . CYS A 1 164 ? -13.763 7.307 14.153 1.00 87.56 164 CYS A O 1
ATOM 1262 N N . GLU A 1 165 ? -15.445 8.779 14.319 1.00 88.00 165 GLU A N 1
ATOM 1263 C CA . GLU A 1 165 ? -15.893 8.321 15.641 1.00 88.00 165 GLU A CA 1
ATOM 1264 C C . GLU A 1 165 ? -16.456 6.904 15.602 1.00 88.00 165 GLU A C 1
ATOM 1266 O O . GLU A 1 165 ? -16.157 6.097 16.484 1.00 88.00 165 GLU A O 1
ATOM 1271 N N . SER A 1 166 ? -17.209 6.579 14.549 1.00 88.06 166 SER A N 1
ATOM 1272 C CA . SER A 1 166 ? -17.734 5.229 14.349 1.00 88.06 166 SER A CA 1
ATOM 1273 C C . SER A 1 166 ? -16.603 4.212 14.211 1.00 88.06 166 SER A C 1
ATOM 1275 O O . SER A 1 166 ? -16.676 3.141 14.809 1.00 88.06 166 SER A O 1
ATOM 1277 N N . LEU A 1 167 ? -15.534 4.547 13.480 1.00 89.12 167 LEU A N 1
ATOM 1278 C CA . LEU A 1 167 ? -14.358 3.686 13.368 1.00 89.12 167 LEU A CA 1
ATOM 1279 C C . LEU A 1 167 ? -13.610 3.566 14.703 1.00 89.12 167 LEU A C 1
ATOM 1281 O O . LEU A 1 167 ? -13.295 2.454 15.115 1.00 89.12 167 LEU A O 1
ATOM 1285 N N . LEU A 1 168 ? -13.356 4.684 15.394 1.00 88.19 168 LEU A N 1
ATOM 1286 C CA . LEU A 1 168 ? -12.628 4.704 16.671 1.00 88.19 168 LEU A CA 1
ATOM 1287 C C . LEU A 1 168 ? -13.272 3.814 17.738 1.00 88.19 168 LEU A C 1
ATOM 1289 O O . LEU A 1 168 ? -12.550 3.207 18.522 1.00 88.19 168 LEU A O 1
ATOM 1293 N N . ALA A 1 169 ? -14.602 3.688 17.741 1.00 87.19 169 ALA A N 1
ATOM 1294 C CA . ALA A 1 169 ? -15.320 2.800 18.655 1.00 87.19 169 ALA A CA 1
ATOM 1295 C C . ALA A 1 169 ? -14.985 1.303 18.475 1.00 87.19 169 ALA A C 1
ATOM 1297 O O . ALA A 1 169 ? -15.247 0.516 19.380 1.00 87.19 169 ALA A O 1
ATOM 1298 N N . HIS A 1 170 ? -14.417 0.912 17.329 1.00 88.44 170 HIS A N 1
ATOM 1299 C CA . HIS A 1 170 ? -14.038 -0.471 17.011 1.00 88.44 170 HIS A CA 1
ATOM 1300 C C . HIS A 1 170 ? -12.524 -0.714 17.101 1.00 88.44 170 HIS A C 1
ATOM 1302 O O . HIS A 1 170 ? -12.075 -1.835 16.878 1.00 88.44 170 HIS A O 1
ATOM 1308 N N . LEU A 1 171 ? -11.724 0.320 17.380 1.00 87.44 171 LEU A N 1
ATOM 1309 C CA . LEU A 1 171 ? -10.271 0.202 17.493 1.00 87.44 171 LEU A CA 1
ATOM 1310 C C . LEU A 1 171 ? -9.860 -0.180 18.924 1.00 87.44 171 LEU A C 1
ATOM 1312 O O . LEU A 1 171 ? -10.574 0.137 19.879 1.00 87.44 171 LEU A O 1
ATOM 1316 N N . PRO A 1 172 ? -8.697 -0.832 19.105 1.00 86.00 172 PRO A N 1
ATOM 1317 C CA . PRO A 1 172 ? -8.207 -1.178 20.429 1.00 86.00 172 PRO A CA 1
ATOM 1318 C C . PRO A 1 172 ? -7.966 0.079 21.272 1.00 86.00 172 PRO A C 1
ATOM 1320 O O . PRO A 1 172 ? -7.575 1.145 20.769 1.00 86.00 172 PRO A O 1
ATOM 1323 N N . GLY A 1 173 ? -8.179 -0.065 22.582 1.00 79.31 173 GLY A N 1
ATOM 1324 C CA . GLY A 1 173 ? -7.916 0.991 23.555 1.00 79.31 173 GLY A CA 1
ATOM 1325 C C . GLY A 1 173 ? -6.471 1.490 23.457 1.00 79.31 173 GLY A C 1
ATOM 1326 O O . GLY A 1 173 ? -5.541 0.698 23.339 1.00 79.31 173 GLY A O 1
ATOM 1327 N N . GLY A 1 174 ? -6.286 2.812 23.483 1.00 76.31 174 GLY A N 1
ATOM 1328 C CA . GLY A 1 174 ? -4.970 3.452 23.344 1.00 76.31 174 GLY A CA 1
ATOM 1329 C C . GLY A 1 174 ? -4.624 3.932 21.930 1.00 76.31 174 GLY A C 1
ATOM 1330 O O . GLY A 1 174 ? -3.560 4.518 21.733 1.00 76.31 174 GLY A O 1
ATOM 1331 N N . THR A 1 175 ? -5.515 3.751 20.950 1.00 82.75 175 THR A N 1
ATOM 1332 C CA . THR A 1 175 ? -5.339 4.346 19.618 1.00 82.75 175 THR A CA 1
ATOM 1333 C C . THR A 1 175 ? -5.355 5.877 19.701 1.00 82.75 175 THR A C 1
ATOM 1335 O O . THR A 1 175 ? -6.273 6.473 20.270 1.00 82.75 175 THR A O 1
ATOM 1338 N N . GLN A 1 176 ? -4.347 6.532 19.114 1.00 81.75 176 GLN A N 1
ATOM 1339 C CA . GLN A 1 176 ? -4.280 7.994 19.084 1.00 81.75 176 GLN A CA 1
ATOM 1340 C C . GLN A 1 176 ? -5.437 8.566 18.261 1.00 81.75 176 GLN A C 1
ATOM 1342 O O . GLN A 1 176 ? -5.600 8.253 17.083 1.00 81.75 176 GLN A O 1
ATOM 1347 N N . THR A 1 177 ? -6.238 9.413 18.902 1.00 82.56 177 THR A N 1
ATOM 1348 C CA . THR A 1 177 ? -7.340 10.127 18.254 1.00 82.56 177 THR A CA 1
ATOM 1349 C C . THR A 1 177 ? -6.789 11.373 17.554 1.00 82.56 177 THR A C 1
ATOM 1351 O O . THR A 1 177 ? -5.982 12.083 18.160 1.00 82.56 177 THR A O 1
ATOM 1354 N N . PRO A 1 178 ? -7.203 11.675 16.311 1.00 83.31 178 PRO A N 1
ATOM 1355 C CA . PRO A 1 178 ? -6.769 12.890 15.631 1.00 83.31 178 PRO A CA 1
ATOM 1356 C C . PRO A 1 178 ? -7.219 14.147 16.387 1.00 83.31 178 PRO A C 1
ATOM 1358 O O . PRO A 1 178 ? -8.339 14.223 16.898 1.00 83.31 178 PRO A O 1
ATOM 1361 N N . SER A 1 179 ? -6.349 15.156 16.442 1.00 83.50 179 SER A N 1
ATOM 1362 C CA . SER A 1 179 ? -6.563 16.369 17.244 1.00 83.50 179 SER A CA 1
ATOM 1363 C C . SER A 1 179 ? -7.783 17.175 16.789 1.00 83.50 179 SER A C 1
ATOM 1365 O O . SER A 1 179 ? -8.537 17.668 17.627 1.00 83.50 179 SER A O 1
ATOM 1367 N N . TRP A 1 180 ? -8.040 17.247 15.478 1.00 84.25 180 TRP A N 1
ATOM 1368 C CA . TRP A 1 180 ? -9.203 17.958 14.932 1.00 84.25 180 TRP A CA 1
ATOM 1369 C C . TRP A 1 180 ? -10.536 17.347 15.380 1.00 84.25 180 TRP A C 1
ATOM 1371 O O . TRP A 1 180 ? -11.525 18.069 15.498 1.00 84.25 180 TRP A O 1
ATOM 1381 N N . LEU A 1 181 ? -10.567 16.041 15.665 1.00 84.44 181 LEU A N 1
ATOM 1382 C CA . LEU A 1 181 ? -11.773 15.357 16.126 1.00 84.44 181 LEU A CA 1
ATOM 1383 C C . LEU A 1 181 ? -12.095 15.707 17.585 1.00 84.44 181 LEU A C 1
ATOM 1385 O O . LEU A 1 181 ? -13.258 15.804 17.974 1.00 84.44 181 LEU A O 1
ATOM 1389 N N . ALA A 1 182 ? -11.068 15.967 18.398 1.00 79.00 182 ALA A N 1
ATOM 1390 C CA . ALA A 1 182 ? -11.272 16.509 19.737 1.00 79.00 182 ALA A CA 1
ATOM 1391 C C . ALA A 1 182 ? -11.889 17.918 19.669 1.00 79.00 182 ALA A C 1
ATOM 1393 O O . ALA A 1 182 ? -12.820 18.218 20.415 1.00 79.00 182 ALA A O 1
ATOM 1394 N N . SER A 1 183 ? -11.433 18.750 18.725 1.00 78.62 183 SER A N 1
ATOM 1395 C CA . SER A 1 183 ? -12.004 20.080 18.480 1.00 78.62 183 SER A CA 1
ATOM 1396 C C . SER A 1 183 ? -13.429 20.030 17.916 1.00 78.62 183 SER A C 1
ATOM 1398 O O . SER A 1 183 ? -14.235 20.906 18.223 1.00 78.62 183 SER A O 1
ATOM 1400 N N . SER A 1 184 ? -13.788 19.017 17.119 1.00 75.12 184 SER A N 1
ATOM 1401 C CA . SER A 1 184 ? -15.162 18.890 16.617 1.00 75.12 184 SER A CA 1
ATOM 1402 C C . SER A 1 184 ? -16.153 18.511 17.718 1.00 75.12 184 SER A C 1
ATOM 1404 O O . SER A 1 184 ? -17.275 19.011 17.705 1.00 75.12 184 SER A O 1
ATOM 1406 N N . ARG A 1 185 ? -15.742 17.698 18.704 1.00 71.88 185 ARG A N 1
ATOM 1407 C CA . ARG A 1 185 ? -16.590 17.347 19.859 1.00 71.88 185 ARG A CA 1
ATOM 1408 C C . ARG A 1 185 ? -16.914 18.546 20.739 1.00 71.88 185 ARG A C 1
ATOM 1410 O O . ARG A 1 185 ? -18.049 18.685 21.176 1.00 71.88 185 ARG A O 1
ATOM 1417 N N . SER A 1 186 ? -15.935 19.415 20.993 1.00 65.06 186 SER A N 1
ATOM 1418 C CA . SER A 1 186 ? -16.152 20.626 21.795 1.00 65.06 186 SER A CA 1
ATOM 1419 C C . SER A 1 186 ? -16.982 21.686 21.067 1.00 65.06 186 SER A C 1
ATOM 1421 O O . SER A 1 186 ? -17.605 22.523 21.712 1.00 65.06 186 SER A O 1
ATOM 1423 N N . S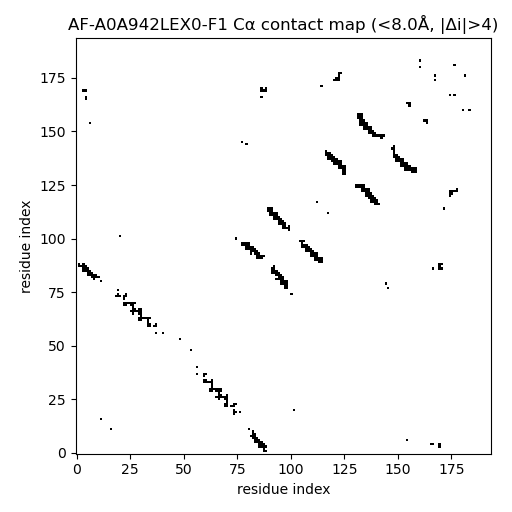ER A 1 187 ? -17.010 21.640 19.733 1.00 59.19 187 SER A N 1
ATOM 1424 C CA . SER A 1 187 ? -17.742 22.595 18.895 1.00 59.19 187 SER A CA 1
ATOM 1425 C C . SER A 1 187 ? -19.176 22.163 18.585 1.00 59.19 187 SER A C 1
ATOM 1427 O O . SER A 1 187 ? -19.912 22.924 17.961 1.00 59.19 187 SER A O 1
ATOM 1429 N N . GLN A 1 188 ? -19.588 20.954 18.976 1.00 53.41 188 GLN A N 1
ATOM 1430 C CA . GLN A 1 188 ? -20.949 20.484 18.756 1.00 53.41 188 GLN A CA 1
ATOM 1431 C C . GLN A 1 188 ? -21.847 21.119 19.831 1.00 53.41 188 GLN A C 1
ATOM 1433 O O . GLN A 1 188 ? -21.735 20.746 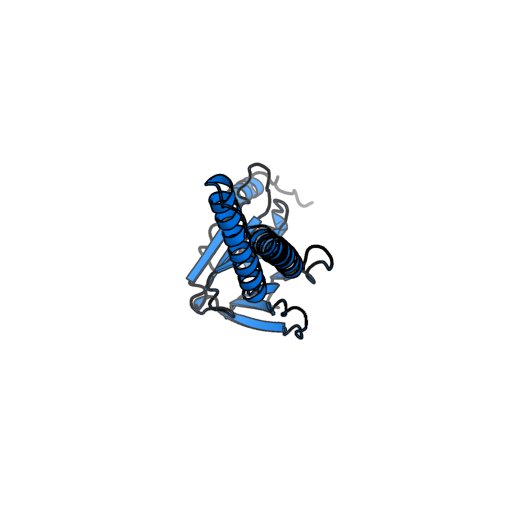21.001 1.00 53.41 188 GLN A O 1
ATOM 1438 N N . PRO A 1 189 ? -22.712 22.100 19.495 1.00 48.56 189 PRO A N 1
ATOM 1439 C CA . PRO A 1 189 ? -23.635 22.643 20.478 1.00 48.56 189 PRO A CA 1
ATOM 1440 C C . PRO A 1 189 ? -24.496 21.486 20.971 1.00 48.56 189 PRO A C 1
ATOM 1442 O O . PRO A 1 189 ? -24.973 20.687 20.157 1.00 48.56 189 PRO A O 1
ATOM 1445 N N . ALA A 1 190 ? -24.654 21.381 22.292 1.00 52.28 190 ALA A N 1
ATOM 1446 C CA . ALA A 1 190 ? -25.569 20.439 22.912 1.00 52.28 190 ALA A CA 1
ATOM 1447 C C . ALA A 1 190 ? -26.886 20.486 22.130 1.00 52.28 190 ALA A C 1
ATOM 1449 O O . ALA A 1 190 ? -27.580 21.505 22.148 1.00 52.28 190 ALA A O 1
ATOM 1450 N N . ARG A 1 191 ? -27.193 19.427 21.366 1.00 45.03 191 ARG A N 1
ATOM 1451 C CA . ARG A 1 191 ? -28.514 19.294 20.759 1.00 45.03 191 ARG A CA 1
ATOM 1452 C C . ARG A 1 191 ? -29.473 19.242 21.933 1.00 45.03 191 ARG A C 1
ATOM 1454 O O . ARG A 1 191 ? -29.544 18.229 22.621 1.00 45.03 191 ARG A O 1
ATOM 1461 N N . LEU A 1 192 ? -30.149 20.359 22.173 1.00 46.81 192 LEU A N 1
ATOM 1462 C CA . LEU A 1 192 ? -31.365 20.412 22.958 1.00 46.81 192 LEU A CA 1
ATOM 1463 C C . LEU A 1 192 ? -32.316 19.418 22.293 1.00 46.81 192 LEU A C 1
ATOM 1465 O O . LEU A 1 192 ? -32.802 19.651 21.186 1.00 46.81 192 LEU A O 1
ATOM 1469 N N . VAL A 1 193 ? -32.449 18.253 22.916 1.00 40.03 193 VAL A N 1
ATOM 1470 C CA . VAL A 1 193 ? -33.466 17.264 22.581 1.00 40.03 193 VAL A CA 1
ATOM 1471 C C . VAL A 1 193 ? -34.788 17.846 23.097 1.00 40.03 193 VAL A C 1
ATOM 1473 O O . VAL A 1 193 ? -34.845 18.145 24.293 1.00 40.03 193 VAL A O 1
ATOM 1476 N N . PRO A 1 194 ? -35.790 18.100 22.236 1.00 47.50 194 PRO A N 1
ATOM 1477 C CA . PRO A 1 194 ? -37.146 18.397 22.688 1.00 47.50 194 PRO A CA 1
ATOM 1478 C C . PRO A 1 194 ? -37.810 17.167 23.317 1.00 47.50 194 PRO A C 1
ATOM 1480 O O . PRO A 1 194 ? -37.490 16.032 22.889 1.00 47.50 194 PRO A O 1
#

Sequence (194 aa):
MDRTFVLDYGPPGRWVGRPRLWGLFIGLLMTAAGGWALAWLSGASAAGASGVALDLRVALGALAVGGTAVMLQALFSERLYVQRVSFGADGVQIGWTHVPHLFGLRLGHDRLVAWHDVSQVQWQEGSLEHDLKQHLVLVLTSPLGHGRHRLKLLVCDHRDAQCCESLLAHLPGGTQTPSWLASSRSSQPARLVP

Mean predicted aligned error: 11.74 Å

Foldseek 3Di:
DWDKQKDFPADDDPPVPQVLVVLQVQLCCQLCQLVVVLVVLVVVPPDDDDPVSVVSNVVSVCSNVVSPVSNVCSQPVWDKAWGMWMFTQFFIKTWIWGPDGPPDDIDIDIDGDGLVQWPDWAWDADPDPPQQWIWIWTAGNAADDPRHRIDIGTQDRHPDLVSLVVVVVRHDPPYDDDPVSVVVVVVDPPPPDD